Protein AF-A0AAD9NEY9-F1 (afdb_monomer)

Solvent-accessible surface area (backbone atoms only — not comparable to full-atom values): 19554 Å² total; per-residue (Å²): 135,85,82,80,81,78,75,78,76,80,52,46,28,74,84,79,91,74,49,76,50,50,45,74,59,75,88,83,86,37,38,57,72,35,73,39,40,40,30,40,52,60,95,51,32,20,38,95,88,70,40,52,62,46,76,32,38,22,35,88,84,33,40,58,75,49,77,88,83,76,58,49,43,76,58,80,81,90,78,79,91,78,92,78,93,74,91,74,89,78,78,79,91,66,41,51,24,62,79,83,78,88,58,68,57,41,43,81,67,53,66,77,48,98,56,74,35,32,50,71,22,42,38,33,38,27,34,34,93,45,27,20,34,91,87,69,44,48,65,50,76,35,38,22,35,62,86,28,41,65,50,87,78,82,67,38,41,74,22,51,25,74,83,79,86,77,52,94,48,42,46,67,79,60,91,79,45,43,41,72,43,75,38,44,44,34,33,39,92,21,28,19,31,92,86,69,40,51,59,51,78,38,37,25,58,2,85,79,20,52,76,60,84,83,79,61,46,42,71,31,57,22,76,68,66,87,77,46,67,61,53,46,65,78,58,89,69,34,45,42,70,30,74,34,45,34,26,38,72,97,48,96,60,76,45,73,31,28,20,36,56,87,30,45,54,43,60,70,78,83,74,63,87,61,98,71,74,90,65,76,87,63,84,76,73,59,94,56,53,69,54,56,50,51,52,50,52,52,53,52,50,55,51,53,50,51,51,53,53,51,52,51,52,52,51,50,51,51,52,52,54,53,55,66,72,75,111

pLDDT: mean 78.08, std 16.65, range [31.88, 97.31]

InterPro domains:
  IPR000436 Sushi/SCR/CCP domain [PF00084] (13-66)
  IPR000436 Sushi/SCR/CCP domain [PF00084] (118-153)
  IPR000436 Sushi/SCR/CCP domain [PF00084] (161-217)
  IPR000436 Sushi/SCR/CCP domain [PS50923] (11-74)
  IPR000436 Sushi/SCR/CCP domain [PS50923] (95-158)
  IPR000436 Sushi/SCR/CCP domain [PS50923] (159-219)
  IPR000436 Sushi/SCR/CCP domain [SM00032] (13-72)
  IPR000436 Sushi/SCR/CCP domain [SM00032] (97-156)
  IPR000436 Sushi/SCR/CCP domain [SM00032] (161-217)
  IPR000436 Sushi/SCR/CCP domain [SM00032] (222-272)
  IPR000436 Sushi/SCR/CCP domain [cd00033] (13-64)
  IPR000436 Sushi/SCR/CCP domain [cd00033] (97-152)
  IPR000436 Sushi/SCR/CCP domain [cd00033] (161-211)
  IPR035976 Sushi/SCR/CCP superfamily [SSF57535] (11-66)
  IPR035976 Sushi/SCR/CCP superfamily [SSF57535] (96-162)
  IPR035976 Sushi/SCR/CCP superfamily [SSF57535] (160-227)
  IPR035976 Sushi/SCR/CCP superfamily [SSF57535] (217-273)
  IPR050350 Complement & Cell Adhesion Regulators [PTHR19325] (76-273)

Structure (mmCIF, N/CA/C/O backbone):
data_AF-A0AAD9NEY9-F1
#
_entry.id   AF-A0AAD9NEY9-F1
#
loop_
_atom_site.group_PDB
_atom_site.id
_atom_site.type_symbol
_atom_site.label_atom_id
_atom_site.label_alt_id
_atom_site.label_comp_id
_atom_site.label_asym_id
_atom_site.label_entity_id
_atom_site.label_seq_id
_atom_site.pdbx_PDB_ins_code
_atom_site.Cartn_x
_atom_site.Cartn_y
_atom_site.Cartn_z
_atom_site.occupancy
_atom_site.B_iso_or_equiv
_atom_site.auth_seq_id
_atom_site.auth_comp_id
_atom_site.auth_asym_id
_atom_site.auth_atom_id
_atom_site.pdbx_PDB_model_num
ATOM 1 N N . MET A 1 1 ? -17.860 -16.185 -20.585 1.00 38.72 1 MET A N 1
ATOM 2 C CA . MET A 1 1 ? -18.164 -16.375 -19.151 1.00 38.72 1 MET A CA 1
ATOM 3 C C . MET A 1 1 ? -18.910 -15.142 -18.683 1.00 38.72 1 MET A C 1
ATOM 5 O O . MET A 1 1 ? -18.324 -14.070 -18.643 1.00 38.72 1 MET A O 1
ATOM 9 N N . ILE A 1 2 ? -20.221 -15.260 -18.484 1.00 34.78 2 ILE A N 1
ATOM 10 C CA . ILE A 1 2 ? -21.075 -14.137 -18.089 1.00 34.78 2 ILE A CA 1
ATOM 11 C C . ILE A 1 2 ? -20.932 -13.982 -16.574 1.00 34.78 2 ILE A C 1
ATOM 13 O O . ILE A 1 2 ? -21.243 -14.902 -15.822 1.00 34.78 2 ILE A O 1
ATOM 17 N N . SER A 1 3 ? -20.390 -12.841 -16.154 1.00 31.88 3 SER A N 1
ATOM 18 C CA . SER A 1 3 ? -20.280 -12.440 -14.753 1.00 31.88 3 SER A CA 1
ATOM 19 C C . SER A 1 3 ? -21.684 -12.242 -14.182 1.00 31.88 3 SER A C 1
ATOM 21 O O . SER A 1 3 ? -22.400 -11.321 -14.582 1.00 31.88 3 SER A O 1
ATOM 23 N N . HIS A 1 4 ? -22.103 -13.120 -13.269 1.00 38.66 4 HIS A N 1
ATOM 24 C CA . HIS A 1 4 ? -23.265 -12.857 -12.432 1.00 38.66 4 HIS A CA 1
ATOM 25 C C . HIS A 1 4 ? -22.879 -11.786 -11.415 1.00 38.66 4 HIS A C 1
ATOM 27 O O . HIS A 1 4 ? -22.190 -12.047 -10.433 1.00 38.66 4 HIS A O 1
ATOM 33 N N . ASN A 1 5 ? -23.338 -10.567 -11.678 1.00 37.78 5 ASN A N 1
ATOM 34 C CA . ASN A 1 5 ? -23.319 -9.468 -10.731 1.00 37.78 5 ASN A CA 1
ATOM 35 C C . ASN A 1 5 ? -24.304 -9.813 -9.600 1.00 37.78 5 ASN A C 1
ATOM 37 O O . ASN A 1 5 ? -25.512 -9.600 -9.725 1.00 37.78 5 ASN A O 1
ATOM 41 N N . ILE A 1 6 ? -23.811 -10.449 -8.535 1.00 44.69 6 ILE A N 1
ATOM 42 C CA . ILE A 1 6 ? -24.603 -10.731 -7.336 1.00 44.69 6 ILE A CA 1
ATOM 43 C C . ILE A 1 6 ? -24.769 -9.400 -6.602 1.00 44.69 6 ILE A C 1
ATOM 45 O O . ILE A 1 6 ? -23.939 -9.012 -5.782 1.00 44.69 6 ILE A O 1
ATOM 49 N N . ASN A 1 7 ? -25.850 -8.687 -6.913 1.00 39.41 7 ASN A N 1
ATOM 50 C CA . ASN A 1 7 ? -26.344 -7.613 -6.062 1.00 39.41 7 ASN A CA 1
ATOM 51 C C . ASN A 1 7 ? -26.722 -8.228 -4.708 1.00 39.41 7 ASN A C 1
ATOM 53 O O . ASN A 1 7 ? -27.793 -8.816 -4.562 1.00 39.41 7 ASN A O 1
ATOM 57 N N . PHE A 1 8 ? -25.839 -8.098 -3.717 1.00 44.03 8 PHE A N 1
ATOM 58 C CA . PHE A 1 8 ? -26.181 -8.313 -2.316 1.00 44.03 8 PHE A CA 1
ATOM 59 C C . PHE A 1 8 ? -27.189 -7.235 -1.909 1.00 44.03 8 PHE A C 1
ATOM 61 O O . PHE A 1 8 ? -26.821 -6.142 -1.482 1.00 44.03 8 PHE A O 1
ATOM 68 N N . VAL A 1 9 ? -28.479 -7.524 -2.073 1.00 53.84 9 VAL A N 1
ATOM 69 C CA . VAL A 1 9 ? -29.533 -6.729 -1.445 1.00 53.84 9 VAL A CA 1
ATOM 70 C C . VAL A 1 9 ? -29.391 -6.954 0.056 1.00 53.84 9 VAL A C 1
ATOM 72 O O . VAL A 1 9 ? -29.660 -8.045 0.559 1.00 53.84 9 VAL A O 1
ATOM 75 N N . SER A 1 10 ? -28.895 -5.948 0.771 1.00 62.34 10 SER A N 1
ATOM 76 C CA . SER A 1 10 ? -28.802 -5.993 2.224 1.00 62.34 10 SER A CA 1
ATOM 77 C C . SER A 1 10 ? -30.214 -6.033 2.806 1.00 62.34 10 SER A C 1
ATOM 79 O O . SER A 1 10 ? -30.972 -5.068 2.721 1.00 62.34 10 SER A O 1
ATOM 81 N N . VAL A 1 11 ? -30.591 -7.182 3.369 1.00 71.94 11 VAL A N 1
ATOM 82 C CA . VAL A 1 11 ? -31.880 -7.336 4.045 1.00 71.94 11 VAL A CA 1
ATOM 83 C C . VAL A 1 11 ? -31.850 -6.519 5.335 1.00 71.94 11 VAL A C 1
ATOM 85 O O . VAL A 1 11 ? -30.962 -6.692 6.175 1.00 71.94 11 VAL A O 1
ATOM 88 N N . MET A 1 12 ? -32.820 -5.619 5.472 1.00 79.62 12 MET A N 1
ATOM 89 C CA . MET A 1 12 ? -32.966 -4.713 6.608 1.00 79.62 12 MET A CA 1
ATOM 90 C C . MET A 1 12 ? -34.355 -4.845 7.230 1.00 79.62 12 MET A C 1
ATOM 92 O O . MET A 1 12 ? -35.328 -5.103 6.525 1.00 79.62 12 MET A O 1
ATOM 96 N N . CYS A 1 13 ? -34.434 -4.667 8.547 1.00 76.56 13 CYS A N 1
ATOM 97 C CA . CYS A 1 13 ? -35.689 -4.531 9.272 1.00 76.56 13 CYS A CA 1
ATOM 98 C C . CYS A 1 13 ? -36.082 -3.056 9.366 1.00 76.56 13 CYS A C 1
ATOM 100 O O . CYS A 1 13 ? -35.248 -2.192 9.647 1.00 76.56 13 CYS A O 1
ATOM 102 N N . GLU A 1 14 ? -37.366 -2.780 9.151 1.00 78.88 14 GLU A N 1
ATOM 103 C CA . GLU A 1 14 ? -37.936 -1.448 9.346 1.00 78.88 14 GLU A CA 1
ATOM 104 C C . GLU A 1 14 ? -37.932 -1.052 10.827 1.00 78.88 14 GLU A C 1
ATOM 106 O O . GLU A 1 14 ? -37.873 -1.900 11.724 1.00 78.88 14 GLU A O 1
ATOM 111 N N . ILE A 1 15 ? -37.983 0.257 11.080 1.00 77.44 15 ILE A N 1
ATOM 112 C CA . ILE A 1 15 ? -38.009 0.806 12.437 1.00 77.44 15 ILE A CA 1
ATOM 113 C C . ILE A 1 15 ? -39.255 0.264 13.162 1.00 77.44 15 ILE A C 1
ATOM 115 O O . ILE A 1 15 ? -40.353 0.404 12.625 1.00 77.44 15 ILE A O 1
ATOM 119 N N . PRO A 1 16 ? -39.116 -0.355 14.352 1.00 71.44 16 PRO A N 1
ATOM 120 C CA . PRO A 1 16 ? -40.261 -0.871 15.095 1.00 71.44 16 PRO A CA 1
ATOM 121 C C . PRO A 1 16 ? -41.266 0.239 15.410 1.00 71.44 16 PRO A C 1
ATOM 123 O O . PRO A 1 16 ? -40.889 1.284 15.941 1.00 71.44 16 PRO A O 1
ATOM 126 N N . GLU A 1 17 ? -42.548 0.001 15.141 1.00 68.69 17 GLU A N 1
ATOM 127 C CA . GLU A 1 17 ? -43.609 0.897 15.600 1.00 68.69 17 GLU A CA 1
ATOM 128 C C . GLU A 1 17 ? -43.683 0.871 17.134 1.00 68.69 17 GLU A C 1
ATOM 130 O O . GLU A 1 17 ? -43.731 -0.196 17.754 1.00 68.69 17 GLU A O 1
ATOM 135 N N . VAL A 1 18 ? -43.684 2.053 17.753 1.00 75.31 18 VAL A N 1
ATOM 136 C CA . VAL A 1 18 ? -43.778 2.222 19.208 1.00 75.31 18 VAL A CA 1
ATOM 137 C C . VAL A 1 18 ? -45.012 3.019 19.602 1.00 75.31 18 VAL A C 1
ATOM 139 O O . VAL A 1 18 ? -45.441 3.932 18.900 1.00 75.31 18 VAL A O 1
ATOM 142 N N . TYR A 1 19 ? -45.576 2.664 20.754 1.00 71.44 19 TYR A N 1
ATOM 143 C CA . TYR A 1 19 ? -46.742 3.320 21.340 1.00 71.44 19 TYR A CA 1
ATOM 144 C C . TYR A 1 19 ? -46.325 4.494 22.249 1.00 71.44 19 TYR A C 1
ATOM 146 O O . TYR A 1 19 ? -45.155 4.595 22.626 1.00 71.44 19 TYR A O 1
ATOM 154 N N . PRO A 1 20 ? -47.256 5.383 22.646 1.00 64.25 20 PRO A N 1
ATOM 155 C CA . PRO A 1 20 ? -46.976 6.421 23.636 1.00 64.25 20 PRO A CA 1
ATOM 156 C C . PRO A 1 20 ? -46.357 5.840 24.914 1.00 64.25 20 PRO A C 1
ATOM 158 O O . PRO A 1 20 ? -46.719 4.745 25.346 1.00 64.25 20 PRO A O 1
ATOM 161 N N . ASN A 1 21 ? -45.437 6.589 25.525 1.00 68.06 21 ASN A N 1
ATOM 162 C CA . ASN A 1 21 ? -44.640 6.163 26.679 1.00 68.06 21 ASN A CA 1
ATOM 163 C C . ASN A 1 21 ? -43.692 4.983 26.401 1.00 68.06 21 ASN A C 1
ATOM 165 O O . ASN A 1 21 ? -43.387 4.213 27.310 1.00 68.06 21 ASN A O 1
ATOM 169 N N . MET A 1 22 ? -43.216 4.839 25.163 1.00 73.75 22 MET A N 1
ATOM 170 C CA . MET A 1 22 ? -42.130 3.930 24.797 1.00 73.75 22 MET A CA 1
ATOM 171 C C . MET A 1 22 ? -40.997 4.685 24.112 1.00 73.75 22 MET A C 1
ATOM 173 O O . MET A 1 22 ? -41.234 5.603 23.329 1.00 73.75 22 MET A O 1
ATOM 177 N N . VAL A 1 23 ? -39.764 4.250 24.356 1.00 78.50 23 VAL A N 1
ATOM 178 C CA . VAL A 1 23 ? -38.576 4.731 23.645 1.00 78.50 23 VAL A CA 1
ATOM 179 C C . VAL A 1 23 ? -37.782 3.551 23.111 1.00 78.50 23 VAL A C 1
ATOM 181 O O . VAL A 1 23 ? -37.569 2.554 23.805 1.00 78.50 23 VAL A O 1
ATOM 184 N N . ILE A 1 24 ? -37.340 3.689 21.862 1.00 76.50 24 ILE A N 1
ATOM 185 C CA . ILE A 1 24 ? -36.425 2.762 21.205 1.00 76.50 24 ILE A CA 1
ATOM 186 C C . ILE A 1 24 ? -34.997 3.193 21.522 1.00 76.50 24 ILE A C 1
ATOM 188 O O . ILE A 1 24 ? -34.593 4.318 21.231 1.00 76.50 24 ILE A O 1
ATOM 192 N N . TYR A 1 25 ? -34.217 2.279 22.077 1.00 67.38 25 TYR A N 1
ATOM 193 C CA . TYR A 1 25 ? -32.786 2.444 22.263 1.00 67.38 25 TYR A CA 1
ATOM 194 C C . TYR A 1 25 ? -32.070 1.813 21.068 1.00 67.38 25 TYR A C 1
ATOM 196 O O . TYR A 1 25 ? -31.865 0.601 21.013 1.00 67.38 25 TYR A O 1
ATOM 204 N N . GLY A 1 26 ? -31.730 2.655 20.091 1.00 56.44 26 GLY A 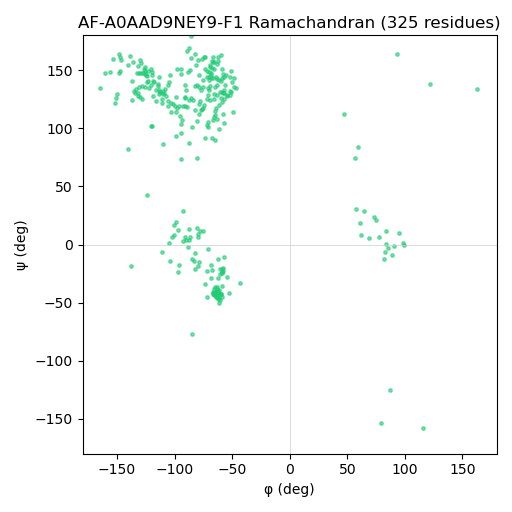N 1
ATOM 205 C CA . GLY A 1 26 ? -30.946 2.286 18.913 1.00 56.44 26 GLY A CA 1
ATOM 206 C C . GLY A 1 26 ? -31.077 3.323 17.799 1.00 56.44 26 GLY A C 1
ATOM 207 O O . GLY A 1 26 ? -32.185 3.730 17.474 1.00 56.44 26 GLY A O 1
ATOM 208 N N . ASN A 1 27 ? -29.960 3.726 17.189 1.00 52.03 27 ASN A N 1
ATOM 209 C CA . ASN A 1 27 ? -29.945 4.628 16.035 1.00 52.03 27 ASN A CA 1
ATOM 210 C C . ASN A 1 27 ? -29.564 3.863 14.762 1.00 52.03 27 ASN A C 1
ATOM 212 O O . ASN A 1 27 ? -28.563 3.149 14.751 1.00 52.03 27 ASN A O 1
ATOM 216 N N . GLY A 1 28 ? -30.302 4.086 13.671 1.00 60.94 28 GLY A N 1
ATOM 217 C CA . GLY A 1 28 ? -29.836 3.773 12.317 1.00 60.94 28 GLY A CA 1
ATOM 218 C C . GLY A 1 28 ? -30.614 2.691 11.567 1.00 60.94 28 GLY A C 1
ATOM 219 O O . GLY A 1 28 ? -31.790 2.448 11.814 1.00 60.94 28 GLY A O 1
ATOM 220 N N . ARG A 1 29 ? -29.940 2.097 10.572 1.00 69.88 29 ARG A N 1
ATOM 221 C CA . ARG A 1 29 ? -30.465 1.027 9.709 1.00 69.88 29 ARG A CA 1
ATOM 222 C C . ARG A 1 29 ? -30.241 -0.325 10.389 1.00 69.88 29 ARG A C 1
ATOM 224 O O . ARG A 1 29 ? -29.103 -0.642 10.728 1.00 69.88 29 ARG A O 1
ATOM 231 N N . TYR A 1 30 ? -31.297 -1.118 10.559 1.00 79.88 30 TYR A N 1
ATOM 232 C CA . TYR A 1 30 ? -31.227 -2.405 11.255 1.00 79.88 30 TYR A CA 1
ATOM 233 C C . TYR A 1 30 ? -31.008 -3.549 10.262 1.00 79.88 30 TYR A C 1
ATOM 235 O O . TYR A 1 30 ? -31.914 -3.912 9.518 1.00 79.88 30 TYR A O 1
ATOM 243 N N . TYR A 1 31 ? -29.808 -4.124 10.239 1.00 81.75 31 TYR A N 1
ATOM 244 C CA . TYR A 1 31 ? -29.479 -5.291 9.410 1.00 81.75 31 TYR A CA 1
ATOM 245 C C . TYR A 1 31 ? -29.798 -6.604 10.133 1.00 81.75 31 TYR A C 1
ATOM 247 O O . TYR A 1 31 ? -30.048 -6.611 11.339 1.00 81.75 31 TYR A O 1
ATOM 255 N N . VAL A 1 32 ? -29.750 -7.728 9.421 1.00 77.19 32 VAL A N 1
ATOM 256 C CA . VAL A 1 32 ? -29.916 -9.072 10.004 1.00 77.19 32 VAL A CA 1
ATOM 257 C C . VAL A 1 32 ? -29.037 -9.252 11.254 1.00 77.19 32 VAL A C 1
ATOM 259 O O . VAL A 1 32 ? -27.871 -8.868 11.257 1.00 77.19 32 VAL A O 1
ATOM 262 N N . ASN A 1 33 ? -29.613 -9.826 12.313 1.00 72.00 33 ASN A N 1
ATOM 263 C CA . ASN A 1 33 ? -29.062 -9.979 13.668 1.00 72.00 33 ASN A CA 1
ATOM 264 C C . ASN A 1 33 ? -28.899 -8.684 14.481 1.00 72.00 33 ASN A C 1
ATOM 266 O O . ASN A 1 33 ? -28.403 -8.739 15.606 1.00 72.00 33 ASN A O 1
ATOM 270 N N . SER A 1 34 ? -29.353 -7.533 13.976 1.00 73.44 34 SER A N 1
ATOM 271 C CA . SER A 1 34 ? -29.439 -6.318 14.795 1.00 73.44 34 SER A CA 1
ATOM 272 C C . SER A 1 34 ? -30.417 -6.526 15.943 1.00 73.44 34 SER A C 1
ATOM 274 O O . SER A 1 34 ? -31.507 -7.069 15.748 1.00 73.44 34 SER A O 1
ATOM 276 N N . VAL A 1 35 ? -30.031 -6.057 17.125 1.00 77.38 35 VAL A N 1
ATOM 277 C CA . VAL A 1 35 ? -30.826 -6.157 18.344 1.00 77.38 35 VAL A CA 1
ATOM 278 C C . VAL A 1 35 ? -31.250 -4.759 18.772 1.00 77.38 35 VAL A C 1
ATOM 280 O O . VAL A 1 35 ? -30.421 -3.857 18.852 1.00 77.38 35 VAL A O 1
ATOM 283 N N . VAL A 1 36 ? -32.541 -4.578 19.032 1.00 77.88 36 VAL A N 1
ATOM 284 C CA . VAL A 1 36 ? -33.128 -3.295 19.428 1.00 77.88 36 VAL A CA 1
ATOM 285 C C . VAL A 1 36 ? -33.890 -3.465 20.729 1.00 77.88 36 VAL A C 1
ATOM 287 O O . VAL A 1 36 ? -34.659 -4.415 20.872 1.00 77.88 36 VAL A O 1
ATOM 290 N N . THR A 1 37 ? -33.711 -2.528 21.658 1.00 78.94 37 THR A N 1
ATOM 291 C CA . THR A 1 37 ? -34.426 -2.537 22.937 1.00 78.94 37 THR A CA 1
ATOM 292 C C . THR A 1 37 ? -35.474 -1.435 22.965 1.00 78.94 37 THR A C 1
ATOM 294 O O . THR A 1 37 ? -35.161 -0.273 22.725 1.00 78.94 37 THR A O 1
ATOM 297 N N . VAL A 1 38 ? -36.715 -1.781 23.292 1.00 81.00 38 VAL A N 1
ATOM 298 C CA . VAL A 1 38 ? -37.816 -0.837 23.501 1.00 81.00 38 VAL A CA 1
ATOM 299 C C . VAL A 1 38 ? -38.175 -0.825 24.979 1.00 81.00 38 VAL A C 1
ATOM 301 O O . VAL A 1 38 ? -38.472 -1.881 25.533 1.00 81.00 38 VAL A O 1
ATOM 304 N N . SER A 1 39 ? -38.174 0.344 25.617 1.00 79.25 39 SER A N 1
ATOM 305 C CA . SER A 1 39 ? -38.491 0.467 27.049 1.00 79.25 39 SER A CA 1
ATOM 306 C C . SER A 1 39 ? -39.642 1.425 27.303 1.00 79.25 39 SER A C 1
ATOM 308 O O . SER A 1 39 ? -39.810 2.404 26.577 1.00 79.25 39 SER A O 1
ATOM 310 N N . CYS A 1 40 ? -40.402 1.161 28.366 1.00 78.62 40 CYS A N 1
ATOM 311 C CA . CYS A 1 40 ? -41.435 2.069 28.844 1.00 78.62 40 CYS A CA 1
ATOM 312 C C . CYS A 1 40 ? -40.807 3.316 29.483 1.00 78.62 40 CYS A C 1
ATOM 314 O O . CYS A 1 40 ? -39.884 3.210 30.292 1.00 78.62 40 CYS A O 1
ATOM 316 N N . THR A 1 41 ? -41.322 4.496 29.153 1.00 72.38 41 THR A N 1
ATOM 317 C CA . THR A 1 41 ? -40.885 5.776 29.714 1.00 72.38 41 THR A CA 1
ATOM 318 C C . THR A 1 41 ? -41.910 6.312 30.700 1.00 72.38 41 THR A C 1
ATOM 320 O O . THR A 1 41 ? -43.064 6.524 30.338 1.00 72.38 41 THR A O 1
ATOM 323 N N . GLY A 1 42 ? -41.477 6.575 31.932 1.00 66.31 42 GLY A N 1
ATOM 324 C CA . GLY A 1 42 ? -42.324 7.082 33.013 1.00 66.31 42 GLY A CA 1
ATOM 325 C C . GLY A 1 42 ? -42.324 6.150 34.225 1.00 66.31 42 GLY A C 1
ATOM 326 O O . GLY A 1 42 ? -42.365 4.926 34.091 1.00 66.31 42 GLY A O 1
ATOM 327 N N . HIS A 1 43 ? -42.262 6.725 35.427 1.00 63.06 43 HIS A N 1
ATOM 328 C CA . HIS A 1 43 ? -42.319 5.959 36.672 1.00 63.06 43 HIS A CA 1
ATOM 329 C C . HIS A 1 43 ? -43.686 5.268 36.787 1.00 63.06 43 HIS A C 1
ATOM 331 O O . HIS A 1 43 ? -44.711 5.936 36.834 1.00 63.06 43 HIS A O 1
ATOM 337 N N . GLY A 1 44 ? -43.695 3.931 36.808 1.00 68.44 44 GLY A N 1
ATOM 338 C CA . GLY A 1 44 ? -44.920 3.128 36.925 1.00 68.44 44 GLY A CA 1
ATOM 339 C C . GLY A 1 44 ? -45.484 2.583 35.608 1.00 68.44 44 GLY A C 1
ATOM 340 O O . GLY A 1 44 ? -46.491 1.889 35.645 1.00 68.44 44 GLY A O 1
ATOM 341 N N . TYR A 1 45 ? -44.852 2.827 34.456 1.00 69.75 45 TYR A N 1
ATOM 342 C CA . TYR A 1 45 ? -45.288 2.244 33.181 1.00 69.75 45 TYR A CA 1
ATOM 343 C C . TYR A 1 45 ? -44.590 0.908 32.908 1.00 69.75 45 TYR A C 1
ATOM 345 O O . TYR A 1 45 ? -43.361 0.821 32.942 1.00 69.75 45 TYR A O 1
ATOM 353 N N . ARG A 1 46 ? -45.370 -0.144 32.635 1.00 78.62 46 ARG A N 1
ATOM 354 C CA . ARG A 1 46 ? -44.869 -1.501 32.353 1.00 78.62 46 ARG A CA 1
ATOM 355 C C . ARG A 1 46 ? -45.593 -2.135 31.168 1.00 78.62 46 ARG A C 1
ATOM 357 O O . ARG A 1 46 ? -46.725 -1.771 30.850 1.00 78.62 46 ARG A O 1
ATOM 364 N N . PHE A 1 47 ? -44.941 -3.105 30.532 1.00 75.31 47 PHE A N 1
ATOM 365 C CA . PHE A 1 47 ? -45.587 -4.035 29.609 1.00 75.31 47 PHE A CA 1
ATOM 366 C C . PHE A 1 47 ? -46.575 -4.932 30.373 1.00 75.31 47 PHE A C 1
ATOM 368 O O . PHE A 1 47 ? -46.489 -5.070 31.593 1.00 75.31 47 PHE A O 1
ATOM 375 N N . LEU A 1 48 ? -47.511 -5.560 29.658 1.00 73.44 48 LEU A N 1
ATOM 376 C CA . LEU A 1 48 ? -48.592 -6.367 30.250 1.00 73.44 48 LEU A CA 1
ATOM 377 C C . LEU A 1 48 ? -48.118 -7.535 31.136 1.00 73.44 48 LEU A C 1
ATOM 379 O O . LEU A 1 48 ? -48.861 -7.985 31.998 1.00 73.44 48 LEU A O 1
ATOM 383 N N . ASP A 1 49 ? -46.891 -8.014 30.949 1.00 70.69 49 ASP A N 1
ATOM 384 C CA . ASP A 1 49 ? -46.263 -9.060 31.768 1.00 70.69 49 ASP A CA 1
ATOM 385 C C . ASP A 1 49 ? -45.462 -8.507 32.964 1.00 70.69 49 ASP A C 1
ATOM 387 O O . ASP A 1 49 ? -44.743 -9.249 33.627 1.00 70.69 49 ASP A O 1
ATOM 391 N N . GLY A 1 50 ? -45.521 -7.196 33.213 1.00 69.19 50 GLY A N 1
ATOM 392 C CA . GLY A 1 50 ? -44.760 -6.521 34.262 1.00 69.19 50 GLY A CA 1
ATOM 393 C C . GLY A 1 50 ? -43.327 -6.135 33.875 1.00 69.19 50 GLY A C 1
ATOM 394 O O . GLY A 1 50 ? -42.624 -5.533 34.694 1.00 69.19 50 GLY A O 1
ATOM 395 N N . GLY A 1 51 ? -42.879 -6.414 32.648 1.00 71.81 51 GLY A N 1
ATOM 396 C CA . GLY A 1 51 ? -41.567 -5.997 32.150 1.00 71.81 51 GLY A CA 1
ATOM 397 C C . GLY A 1 51 ? -41.461 -4.481 31.941 1.00 71.81 51 GLY A C 1
ATOM 398 O O . GLY A 1 51 ? -42.456 -3.801 31.699 1.00 71.81 51 GLY A O 1
ATOM 399 N N . THR A 1 52 ? -40.248 -3.929 32.008 1.00 72.69 52 THR A N 1
ATOM 400 C CA . THR A 1 52 ? -39.975 -2.505 31.703 1.00 72.69 52 THR A CA 1
ATOM 401 C C . THR A 1 52 ? -39.320 -2.295 30.338 1.00 72.69 52 THR A C 1
ATOM 403 O O . THR A 1 52 ? -39.302 -1.171 29.841 1.00 72.69 52 THR A O 1
ATOM 406 N N . HIS A 1 53 ? -38.806 -3.362 29.720 1.00 79.19 53 HIS A N 1
ATOM 407 C CA . HIS A 1 53 ? -38.129 -3.335 28.425 1.00 79.19 53 HIS A CA 1
ATOM 408 C C . HIS A 1 53 ? -38.368 -4.621 27.620 1.00 79.19 53 HIS A C 1
ATOM 410 O O . HIS A 1 53 ? -38.706 -5.674 28.169 1.00 79.19 53 HIS A O 1
ATOM 416 N N . ARG A 1 54 ? -38.185 -4.521 26.302 1.00 75.44 54 ARG A N 1
ATOM 417 C CA . ARG A 1 54 ? -38.321 -5.599 25.321 1.00 75.44 54 ARG A CA 1
ATOM 418 C C . ARG A 1 54 ? -37.201 -5.573 24.311 1.00 75.44 54 ARG A C 1
ATOM 420 O O . ARG A 1 54 ? -36.852 -4.509 23.822 1.00 75.44 54 ARG A O 1
ATOM 427 N N . THR A 1 55 ? -36.726 -6.755 23.947 1.00 79.50 55 THR A N 1
ATOM 428 C CA . THR A 1 55 ? -35.650 -6.925 22.975 1.00 79.50 55 THR A CA 1
ATOM 429 C C . THR A 1 55 ? -36.200 -7.526 21.687 1.00 79.50 55 THR A C 1
ATOM 431 O O . THR A 1 55 ? -36.904 -8.537 21.711 1.00 79.50 55 THR A O 1
ATOM 434 N N . LEU A 1 56 ? -35.878 -6.900 20.560 1.00 78.44 56 LEU A N 1
ATOM 435 C CA . LEU A 1 56 ? -36.260 -7.311 19.214 1.00 78.44 56 LEU A CA 1
ATOM 436 C C . LEU A 1 56 ? -34.999 -7.701 18.444 1.00 78.44 56 LEU A C 1
ATOM 438 O O . LEU A 1 56 ? -33.991 -7.008 18.535 1.00 78.44 56 LEU A O 1
ATOM 442 N N . ILE A 1 57 ? -35.055 -8.790 17.675 1.00 79.62 57 ILE A N 1
ATOM 443 C CA . ILE A 1 57 ? -33.934 -9.267 16.850 1.00 79.62 57 ILE A CA 1
ATOM 444 C C . ILE A 1 57 ? -34.360 -9.245 15.385 1.00 79.62 57 ILE A C 1
ATOM 446 O O . ILE A 1 57 ? -35.411 -9.793 15.047 1.00 79.62 57 ILE A O 1
ATOM 450 N N . CYS A 1 58 ? -33.568 -8.616 14.522 1.00 80.06 58 CYS A N 1
ATOM 451 C CA . CYS A 1 58 ? -33.842 -8.562 13.092 1.00 80.06 58 CYS A CA 1
ATOM 452 C C . CYS A 1 58 ? -33.512 -9.905 12.429 1.00 80.06 58 CYS A C 1
ATOM 454 O O . CYS A 1 58 ? -32.362 -10.344 12.433 1.00 80.06 58 CYS A O 1
ATOM 456 N N . LEU A 1 59 ? -34.513 -10.572 11.856 1.00 78.06 59 LEU A N 1
ATOM 457 C CA . LEU A 1 59 ? -34.351 -11.872 11.208 1.00 78.06 59 LEU A CA 1
ATOM 458 C C . LEU A 1 59 ? -33.903 -11.734 9.742 1.00 78.06 59 LEU A C 1
ATOM 460 O O . LEU A 1 59 ? -34.169 -10.708 9.111 1.00 78.06 59 LEU A O 1
ATOM 464 N N . PRO A 1 60 ? -33.331 -12.798 9.139 1.00 78.00 60 PRO A N 1
ATOM 465 C CA . PRO A 1 60 ? -32.918 -12.823 7.726 1.00 78.00 60 PRO A CA 1
ATOM 466 C C . PRO A 1 60 ? -34.025 -12.527 6.703 1.00 78.00 60 PRO A C 1
ATOM 468 O O . PRO A 1 60 ? -33.745 -12.344 5.526 1.00 78.00 60 PRO A O 1
ATOM 471 N N . GLN A 1 61 ? -35.283 -12.501 7.143 1.00 80.44 61 GLN A N 1
ATOM 472 C CA . GLN A 1 61 ? -36.475 -12.224 6.339 1.00 80.44 61 GLN A CA 1
ATOM 473 C C . GLN A 1 61 ? -36.865 -10.731 6.350 1.00 80.44 61 GLN A C 1
ATOM 475 O O . GLN A 1 61 ? -37.912 -10.379 5.814 1.00 80.44 61 GLN A O 1
ATOM 480 N N . GLY A 1 62 ? -36.079 -9.863 7.005 1.00 77.06 62 GLY A N 1
ATOM 481 C CA . GLY A 1 62 ? -36.385 -8.432 7.149 1.00 77.06 62 GLY A CA 1
ATOM 482 C C . GLY A 1 62 ? -37.520 -8.145 8.137 1.00 77.06 62 GLY A C 1
ATOM 483 O O . GLY A 1 62 ? -38.193 -7.124 8.039 1.00 77.06 62 GLY A O 1
ATOM 484 N N . ARG A 1 63 ? -37.771 -9.064 9.078 1.00 80.38 63 ARG A N 1
ATOM 485 C CA . ARG A 1 63 ? -38.821 -8.957 10.103 1.00 80.38 63 ARG A CA 1
ATOM 486 C C . ARG A 1 63 ? -38.244 -9.139 11.498 1.00 80.38 63 ARG A C 1
ATOM 488 O O . ARG A 1 63 ? -37.258 -9.850 11.679 1.00 80.38 63 ARG A O 1
ATOM 495 N N . TRP A 1 64 ? -38.889 -8.541 12.492 1.00 77.81 64 TRP A N 1
ATOM 496 C CA . TRP A 1 64 ? -38.516 -8.714 13.892 1.00 77.81 64 TRP A CA 1
ATOM 497 C C . TRP A 1 64 ? -38.954 -10.085 14.418 1.00 77.81 64 TRP A C 1
ATOM 499 O O . TRP A 1 64 ? -40.079 -10.518 14.175 1.00 77.81 64 TRP A O 1
ATOM 509 N N . HIS A 1 65 ? -38.065 -10.757 15.154 1.00 72.06 65 HIS A N 1
ATOM 510 C CA . HIS A 1 65 ? -38.336 -12.049 15.795 1.00 72.06 65 HIS A CA 1
ATOM 511 C C . HIS A 1 65 ? -39.512 -11.984 16.779 1.00 72.06 65 HIS A C 1
ATOM 513 O O . HIS A 1 65 ? -40.316 -12.909 16.856 1.00 72.06 65 HIS A O 1
ATOM 519 N N . THR A 1 66 ? -39.638 -10.857 17.478 1.00 64.12 66 THR A N 1
ATOM 520 C CA . THR A 1 66 ? -40.715 -10.569 18.427 1.00 64.12 66 THR A CA 1
ATOM 521 C C . THR A 1 66 ? -41.478 -9.344 17.929 1.00 64.12 66 THR A C 1
ATOM 523 O O . THR A 1 66 ? -40.866 -8.406 17.430 1.00 64.12 66 THR A O 1
ATOM 526 N N . ILE A 1 67 ? -42.807 -9.330 18.058 1.00 62.81 67 ILE A N 1
ATOM 527 C CA . ILE A 1 67 ? -43.646 -8.162 17.740 1.00 62.81 67 ILE A CA 1
ATOM 528 C C . ILE A 1 67 ? -44.185 -7.605 19.058 1.00 62.81 67 ILE A C 1
ATOM 530 O O . ILE A 1 67 ? -44.691 -8.366 19.887 1.00 62.81 67 ILE A O 1
ATOM 534 N N . ILE A 1 68 ? -44.084 -6.291 19.263 1.00 65.81 68 ILE A N 1
ATOM 535 C CA . ILE A 1 68 ? -44.633 -5.626 20.449 1.00 65.81 68 ILE A CA 1
ATOM 536 C C . ILE A 1 68 ? -46.159 -5.627 20.327 1.00 65.81 68 ILE A C 1
ATOM 538 O O . ILE A 1 68 ? -46.729 -4.902 19.519 1.00 65.81 68 ILE A O 1
ATOM 542 N N . ARG A 1 69 ? -46.833 -6.479 21.106 1.00 62.16 69 ARG A N 1
ATOM 543 C CA . ARG A 1 69 ? -48.299 -6.506 21.179 1.00 62.16 69 ARG A CA 1
ATOM 544 C C . ARG A 1 69 ? -48.761 -5.654 22.359 1.00 62.16 69 ARG A C 1
ATOM 546 O O . ARG A 1 69 ? -48.687 -6.103 23.500 1.00 62.16 69 ARG A O 1
ATOM 553 N N . GLY A 1 70 ? -49.256 -4.454 22.065 1.00 64.31 70 GLY A N 1
ATOM 554 C CA . GLY A 1 70 ? -49.819 -3.532 23.056 1.00 64.31 70 GLY A CA 1
ATOM 555 C C . GLY A 1 70 ? -48.822 -2.517 23.628 1.00 64.31 70 GLY A C 1
ATOM 556 O O . GLY A 1 70 ? -47.609 -2.652 23.476 1.00 64.31 70 GLY A O 1
ATOM 557 N N . GLY A 1 71 ? -49.374 -1.475 24.257 1.00 68.94 71 GLY A N 1
ATOM 558 C CA . GLY A 1 71 ? -48.646 -0.340 24.829 1.00 68.94 71 GLY A CA 1
ATOM 559 C C . GLY A 1 71 ? -48.146 -0.571 26.262 1.00 68.94 71 GLY A C 1
ATOM 560 O O . GLY A 1 71 ? -48.381 -1.618 26.863 1.00 68.94 71 GLY A O 1
ATOM 561 N N . CYS A 1 72 ? -47.472 0.430 26.832 1.00 77.06 72 CYS A N 1
ATOM 562 C CA . CYS A 1 72 ? -47.146 0.442 28.254 1.00 77.06 72 CYS A CA 1
ATOM 563 C C . CYS A 1 72 ? -48.367 0.917 29.043 1.00 77.06 72 CYS A C 1
ATOM 565 O O . CYS A 1 72 ? -49.014 1.894 28.662 1.00 77.06 72 CYS A O 1
ATOM 567 N N . HIS A 1 73 ? -48.655 0.258 30.160 1.00 77.81 73 HIS A N 1
ATOM 568 C CA . HIS A 1 73 ? -49.766 0.606 31.039 1.00 77.81 73 HIS A CA 1
ATOM 569 C C . HIS A 1 73 ? -49.253 1.097 32.391 1.00 77.81 73 HIS A C 1
ATOM 571 O O . HIS A 1 73 ? -48.242 0.609 32.898 1.00 77.81 73 HIS A O 1
ATOM 577 N N . GLU A 1 74 ? -49.961 2.068 32.962 1.00 69.38 74 GLU A N 1
ATOM 578 C CA . GLU A 1 74 ? -49.670 2.617 34.282 1.00 69.38 74 GLU A CA 1
ATOM 579 C C . GLU A 1 74 ? -50.093 1.622 35.371 1.00 69.38 74 GLU A C 1
ATOM 581 O O . GLU A 1 74 ? -51.262 1.246 35.490 1.00 69.38 74 GLU A O 1
ATOM 586 N N . THR A 1 75 ? -49.141 1.185 36.188 1.00 63.94 75 THR A N 1
ATOM 587 C CA . THR A 1 75 ? -49.419 0.378 37.372 1.00 63.94 75 THR A CA 1
ATOM 588 C C . THR A 1 75 ? -49.866 1.302 38.500 1.00 63.94 75 THR A C 1
ATOM 590 O O . THR A 1 75 ? -49.041 2.017 39.071 1.00 63.94 75 THR A O 1
ATOM 593 N N . LYS A 1 76 ? -51.164 1.300 38.832 1.00 51.66 76 LYS A N 1
ATOM 594 C CA . LYS A 1 76 ? -51.694 2.034 39.993 1.00 51.66 76 LYS A CA 1
ATOM 595 C C . LYS A 1 76 ? -50.986 1.566 41.267 1.00 51.66 76 LYS A C 1
ATOM 597 O O . LYS A 1 76 ? -50.989 0.375 41.575 1.00 51.66 76 LYS A O 1
ATOM 602 N N . SER A 1 77 ? -50.404 2.505 42.009 1.00 41.16 77 SER A N 1
ATOM 603 C CA . SER A 1 77 ? -49.883 2.264 43.351 1.00 41.16 77 SER A CA 1
ATOM 604 C C . SER A 1 77 ? -51.027 1.836 44.274 1.00 41.16 77 SER A C 1
ATOM 606 O O . SER A 1 77 ? -51.997 2.566 44.476 1.00 41.16 77 SER A O 1
ATOM 608 N N . VAL A 1 78 ? -50.936 0.642 44.856 1.00 39.47 78 VAL A N 1
ATOM 609 C CA . VAL A 1 78 ? -51.778 0.277 45.999 1.00 39.47 78 VAL A CA 1
ATOM 610 C C . VAL A 1 78 ? -51.054 0.750 47.251 1.00 39.47 78 VAL A C 1
ATOM 612 O O . VAL A 1 78 ? -50.317 -0.016 47.851 1.00 39.47 78 VAL A O 1
ATOM 615 N N . ASN A 1 79 ? -51.274 2.005 47.648 1.00 41.81 79 ASN A N 1
ATOM 616 C CA . ASN A 1 79 ? -50.986 2.458 49.008 1.00 41.81 79 ASN A CA 1
ATOM 617 C C . ASN A 1 79 ? -52.291 2.945 49.654 1.00 41.81 79 ASN A C 1
ATOM 619 O O . ASN A 1 79 ? -52.764 4.048 49.385 1.00 41.81 79 ASN A O 1
ATOM 623 N N . LYS A 1 80 ? -52.869 2.103 50.519 1.00 34.47 80 LYS A N 1
ATOM 624 C CA . LYS A 1 80 ? -53.808 2.497 51.577 1.00 34.47 80 LYS A CA 1
ATOM 625 C C . LYS A 1 80 ? -52.960 2.631 52.847 1.00 34.47 80 LYS A C 1
ATOM 627 O O . LYS A 1 80 ? -52.310 1.665 53.233 1.00 34.47 80 LYS A O 1
ATOM 632 N N . CYS A 1 81 ? -52.913 3.813 53.456 1.00 38.88 81 CYS A N 1
ATOM 633 C CA . CYS A 1 81 ? -52.213 4.016 54.726 1.00 38.88 81 CYS A CA 1
ATOM 634 C C . CYS A 1 81 ? -52.971 3.326 55.866 1.00 38.88 81 CYS A C 1
ATOM 636 O O . CYS A 1 81 ? -54.145 3.631 56.064 1.00 38.88 81 CYS A O 1
ATOM 638 N N . THR A 1 82 ? -52.288 2.504 56.664 1.00 32.56 82 THR A N 1
ATOM 639 C CA . THR A 1 82 ? -52.650 2.232 58.064 1.00 32.56 82 THR A CA 1
ATOM 640 C C . THR A 1 82 ? -51.392 1.922 58.868 1.00 32.56 82 THR A C 1
ATOM 642 O O . THR A 1 82 ? -50.562 1.115 58.468 1.00 32.56 82 THR A O 1
ATOM 645 N N . THR A 1 83 ? -51.282 2.620 59.991 1.00 40.84 83 THR A N 1
ATOM 646 C CA . THR A 1 83 ? -50.306 2.499 61.076 1.00 40.84 83 THR A CA 1
ATOM 647 C C . THR A 1 83 ? -50.270 1.097 61.686 1.00 40.84 83 THR A C 1
ATOM 649 O O . THR A 1 83 ? -51.344 0.583 61.976 1.00 40.84 83 THR A O 1
ATOM 652 N N . ILE A 1 84 ? -49.077 0.558 61.957 1.00 39.66 84 ILE A N 1
ATOM 653 C CA . ILE A 1 84 ? -48.591 -0.007 63.237 1.00 39.66 84 ILE A CA 1
ATOM 654 C C . ILE A 1 84 ? -47.060 -0.114 63.092 1.00 39.66 84 ILE A C 1
ATOM 656 O O . ILE A 1 84 ? -46.558 -0.482 62.033 1.00 39.66 84 ILE A O 1
ATOM 660 N N . ALA A 1 85 ? -46.337 0.306 64.128 1.00 41.88 85 ALA A N 1
ATOM 661 C CA . ALA A 1 85 ? -44.890 0.206 64.222 1.00 41.88 85 ALA A CA 1
ATOM 662 C C . ALA A 1 85 ? -44.476 -1.251 64.444 1.00 41.88 85 ALA A C 1
ATOM 664 O O . ALA A 1 85 ? -44.921 -1.846 65.416 1.00 41.88 85 ALA A O 1
ATOM 665 N N . GLU A 1 86 ? -43.599 -1.767 63.589 1.00 34.50 86 GLU A N 1
ATOM 666 C CA . GLU A 1 86 ? -42.659 -2.842 63.904 1.00 34.50 86 GLU A CA 1
ATOM 667 C C . GLU A 1 86 ? -41.436 -2.644 62.999 1.00 34.50 86 GLU A C 1
ATOM 669 O O . GLU A 1 86 ? -41.544 -2.501 61.780 1.00 34.50 86 GLU A O 1
ATOM 674 N N . GLU A 1 87 ? -40.282 -2.487 63.639 1.00 42.28 87 GLU A N 1
ATOM 675 C CA . GLU A 1 87 ? -38.983 -2.348 63.002 1.00 42.28 87 GLU A CA 1
ATOM 676 C C . GLU A 1 87 ? -38.623 -3.639 62.259 1.00 42.28 87 GLU A C 1
ATOM 678 O O . GLU A 1 87 ? -38.322 -4.649 62.884 1.00 42.28 87 GLU A O 1
ATOM 683 N N . GLU A 1 88 ? -38.529 -3.566 60.934 1.00 35.22 88 GLU A N 1
ATOM 684 C CA . GLU A 1 88 ? -37.457 -4.247 60.212 1.00 35.22 88 GLU A CA 1
ATOM 685 C C . GLU A 1 88 ? -36.670 -3.187 59.445 1.00 35.22 88 GLU A C 1
ATOM 687 O O . GLU A 1 88 ? -37.083 -2.645 58.419 1.00 35.22 88 GLU A O 1
ATOM 692 N N . GLN A 1 89 ? -35.513 -2.847 60.008 1.00 39.97 89 GLN A N 1
ATOM 693 C CA . GLN A 1 89 ? -34.418 -2.296 59.234 1.00 39.97 89 GLN A CA 1
ATOM 694 C C . GLN A 1 89 ? -34.058 -3.309 58.139 1.00 39.97 89 GLN A C 1
ATOM 696 O O . GLN A 1 89 ? -33.498 -4.351 58.458 1.00 39.97 89 GLN A O 1
ATOM 701 N N . ASP A 1 90 ? -34.291 -2.985 56.865 1.00 35.66 90 ASP A N 1
ATOM 702 C CA . ASP A 1 90 ? -33.517 -3.593 55.777 1.00 35.66 90 ASP A CA 1
ATOM 703 C C . ASP A 1 90 ? -33.177 -2.577 54.670 1.00 35.66 90 ASP A C 1
ATOM 705 O O . ASP A 1 90 ? -33.877 -2.359 53.685 1.00 35.66 90 ASP A O 1
ATOM 709 N N . GLN A 1 91 ? -32.112 -1.834 54.970 1.00 34.19 91 GLN A N 1
ATOM 710 C CA . GLN A 1 91 ? -30.963 -1.546 54.109 1.00 34.19 91 GLN A CA 1
ATOM 711 C C . GLN A 1 91 ? -31.178 -1.095 52.643 1.00 34.19 91 GLN A C 1
ATOM 713 O O . GLN A 1 91 ? -31.430 -1.859 51.720 1.00 34.19 91 GLN A O 1
ATOM 718 N N . GLN A 1 92 ? -30.803 0.168 52.410 1.00 38.19 92 GLN A N 1
ATOM 719 C CA . GLN A 1 92 ? -29.756 0.523 51.439 1.00 38.19 92 GLN A CA 1
ATOM 720 C C . GLN A 1 92 ? -29.941 0.058 49.970 1.00 38.19 92 GLN A C 1
ATOM 722 O O . GLN A 1 92 ? -29.185 -0.756 49.450 1.00 38.19 92 GLN A O 1
ATOM 727 N N . GLY A 1 93 ? -30.838 0.695 49.213 1.00 44.09 93 GLY A N 1
ATOM 728 C CA . GLY A 1 93 ? -30.956 0.494 47.755 1.00 44.09 93 GLY A CA 1
ATOM 729 C C . GLY A 1 93 ? -29.875 1.161 46.878 1.00 44.09 93 GLY A C 1
ATOM 730 O O . GLY A 1 93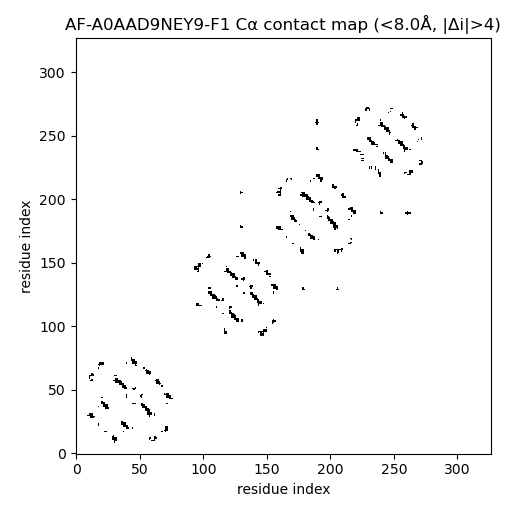 ? -30.040 1.228 45.662 1.00 44.09 93 GLY A O 1
ATOM 731 N N . TYR A 1 94 ? -28.779 1.671 47.453 1.00 55.44 94 TYR A N 1
ATOM 732 C CA . TYR A 1 94 ? -27.622 2.216 46.722 1.00 55.44 94 TYR A CA 1
ATOM 733 C C . TYR A 1 94 ? -26.558 1.128 46.554 1.00 55.44 94 TYR A C 1
ATOM 735 O O . TYR A 1 94 ? -25.552 1.119 47.258 1.00 55.44 94 TYR A O 1
ATOM 743 N N . GLY A 1 95 ? -26.802 0.159 45.673 1.00 56.94 95 GLY A N 1
ATOM 744 C CA . GLY A 1 95 ? -25.903 -0.995 45.557 1.00 56.94 95 GLY A CA 1
ATOM 745 C C . GLY A 1 95 ? -25.589 -1.454 44.146 1.00 56.94 95 GLY A C 1
ATOM 746 O O . GLY A 1 95 ? -24.608 -2.171 43.977 1.00 56.94 95 GLY A O 1
ATOM 747 N N . LYS A 1 96 ? -26.387 -1.070 43.140 1.00 68.19 96 LYS A N 1
ATOM 748 C CA . LYS A 1 96 ? -26.285 -1.646 41.796 1.00 68.19 96 LYS A CA 1
ATOM 749 C C . LYS A 1 96 ? -26.205 -0.587 40.700 1.00 68.19 96 LYS A C 1
ATOM 751 O O . LYS A 1 96 ? -27.042 0.307 40.627 1.00 68.19 96 LYS A O 1
ATOM 756 N N . CYS A 1 97 ? -25.191 -0.690 39.850 1.00 71.50 97 CYS A N 1
ATOM 757 C CA . CYS A 1 97 ? -25.056 0.098 38.643 1.00 71.50 97 CYS A CA 1
ATOM 758 C C . CYS A 1 97 ? -26.111 -0.257 37.612 1.00 71.50 97 CYS A C 1
ATOM 760 O O . CYS A 1 97 ? -26.566 -1.400 37.519 1.00 71.50 97 CYS A O 1
ATOM 762 N N . VAL A 1 98 ? -26.436 0.738 36.788 1.00 72.44 98 VAL A N 1
ATOM 763 C CA . VAL A 1 98 ? -27.164 0.514 35.540 1.00 72.44 98 VAL A CA 1
ATOM 764 C C . VAL A 1 98 ? -26.491 -0.597 34.716 1.00 72.44 98 VAL A C 1
ATOM 766 O O . VAL A 1 98 ? -25.262 -0.750 34.791 1.00 72.44 98 VAL A O 1
ATOM 769 N N . PRO A 1 99 ? -27.262 -1.370 33.927 1.00 72.31 99 PRO A N 1
ATOM 770 C CA . PRO A 1 99 ? -26.694 -2.338 32.994 1.00 72.31 99 PRO A CA 1
ATOM 771 C C . PRO A 1 99 ? -25.585 -1.703 32.149 1.00 72.31 99 PRO A C 1
ATOM 773 O O . PRO A 1 99 ? -25.670 -0.521 31.804 1.00 72.31 99 PRO A O 1
ATOM 776 N N . LEU A 1 100 ? -24.534 -2.474 31.852 1.00 68.38 100 LEU A N 1
ATOM 777 C CA . LEU A 1 100 ? -23.384 -1.973 31.101 1.00 68.38 100 LEU A CA 1
ATOM 778 C C . LEU A 1 100 ? -23.838 -1.352 29.770 1.00 68.38 100 LEU A C 1
ATOM 780 O O . LEU A 1 100 ? -24.585 -1.999 29.029 1.00 68.38 100 LEU A O 1
ATOM 784 N N . PRO A 1 101 ? -23.410 -0.114 29.458 1.00 65.31 101 PRO A N 1
ATOM 785 C CA . PRO A 1 101 ? -23.675 0.472 28.157 1.00 65.31 101 PRO A CA 1
ATOM 786 C C . PRO A 1 101 ? -22.921 -0.303 27.072 1.00 65.31 101 PRO A C 1
ATOM 788 O O . PRO A 1 101 ? -21.924 -0.975 27.334 1.00 65.31 101 PRO A O 1
ATOM 791 N N . TRP A 1 102 ? -23.407 -0.211 25.839 1.00 63.31 102 TRP A N 1
ATOM 792 C CA . TRP A 1 102 ? -22.690 -0.736 24.685 1.00 63.31 102 TRP A CA 1
ATOM 793 C C . TRP A 1 102 ? -21.451 0.132 24.407 1.00 63.31 102 TRP A C 1
ATOM 795 O O . TRP A 1 102 ? -21.494 1.351 24.579 1.00 63.31 102 TRP A O 1
ATOM 805 N N . PHE A 1 103 ? -20.357 -0.491 23.969 1.00 71.38 103 PHE A N 1
ATOM 806 C CA . PHE A 1 103 ? -19.097 0.193 23.677 1.00 71.38 103 PHE A CA 1
ATOM 807 C C . PHE A 1 103 ? -18.775 0.067 22.187 1.00 71.38 103 PHE A C 1
ATOM 809 O O . PHE A 1 103 ? -18.713 -1.038 21.644 1.00 71.38 103 PHE A O 1
ATOM 816 N N . GLN A 1 104 ? -18.591 1.197 21.505 1.00 73.69 104 GLN A N 1
ATOM 817 C CA . GLN A 1 104 ? -18.246 1.211 20.086 1.00 73.69 104 GLN A CA 1
ATOM 818 C C . GLN A 1 104 ? -16.845 0.603 19.892 1.00 73.69 104 GLN A C 1
ATOM 820 O O . GLN A 1 104 ? -15.875 1.057 20.491 1.00 73.69 104 GLN A O 1
ATOM 825 N N . ASN A 1 105 ? -16.741 -0.413 19.030 1.00 83.31 105 ASN A N 1
ATOM 826 C CA . ASN A 1 105 ? -15.487 -1.103 18.697 1.00 83.31 105 ASN A CA 1
ATOM 827 C C . ASN A 1 105 ? -14.751 -1.713 19.909 1.00 83.31 105 ASN A C 1
ATOM 829 O O . ASN A 1 105 ? -13.526 -1.819 19.884 1.00 83.31 105 ASN A O 1
ATOM 833 N N . ALA A 1 106 ? -15.482 -2.138 20.943 1.00 83.44 106 ALA A N 1
ATOM 834 C CA . ALA A 1 106 ? -14.927 -2.828 22.105 1.00 83.44 106 ALA A CA 1
ATOM 835 C C . ALA A 1 106 ? -15.815 -3.994 22.558 1.00 83.44 106 ALA A C 1
ATOM 837 O O . ALA A 1 106 ? -16.998 -4.071 22.225 1.00 83.44 106 ALA A O 1
ATOM 838 N N . THR A 1 107 ? -15.239 -4.890 23.351 1.00 82.81 107 THR A N 1
ATOM 839 C CA . THR A 1 107 ? -15.902 -6.036 23.979 1.00 82.81 107 THR A CA 1
ATOM 840 C C . THR A 1 107 ? -15.587 -6.087 25.470 1.00 82.81 107 THR A C 1
ATOM 842 O O . THR A 1 107 ? -14.613 -5.503 25.946 1.00 82.81 107 THR A O 1
ATOM 845 N N . ILE A 1 108 ? -16.438 -6.773 26.229 1.00 83.75 108 ILE A N 1
ATOM 846 C CA . ILE A 1 108 ? -16.188 -7.044 27.646 1.00 83.75 108 ILE A CA 1
ATOM 847 C C . ILE A 1 108 ? -15.189 -8.201 27.722 1.00 83.75 108 ILE A C 1
ATOM 849 O O . ILE A 1 108 ? -15.457 -9.276 27.190 1.00 83.75 108 ILE A O 1
ATOM 853 N N . GLY A 1 109 ? -14.042 -7.965 28.357 1.00 75.81 109 GLY A N 1
ATOM 854 C CA . GLY A 1 109 ? -12.984 -8.956 28.533 1.00 75.81 109 GLY A CA 1
ATOM 855 C C . GLY A 1 109 ? -13.229 -9.842 29.749 1.00 75.81 109 GLY A C 1
ATOM 856 O O . GLY A 1 109 ? -13.644 -10.990 29.620 1.00 75.81 109 GLY A O 1
ATOM 857 N N . SER A 1 110 ? -12.960 -9.307 30.941 1.00 74.75 110 SER A N 1
ATOM 858 C CA . SER A 1 110 ? -13.091 -10.021 32.212 1.00 74.75 110 SER A CA 1
ATOM 859 C C . SER A 1 110 ? -13.920 -9.228 33.224 1.00 74.75 110 SER A C 1
ATOM 861 O O . SER A 1 110 ? -14.065 -8.005 33.122 1.00 74.75 110 SER A O 1
ATOM 863 N N . VAL A 1 111 ? -14.506 -9.940 34.186 1.00 72.50 111 VAL A N 1
ATOM 864 C CA . VAL A 1 111 ? -15.408 -9.378 35.194 1.00 72.50 111 VAL A CA 1
ATOM 865 C C . VAL A 1 111 ? -14.980 -9.865 36.571 1.00 72.50 111 VAL A C 1
ATOM 867 O O . VAL A 1 111 ? -14.800 -11.061 36.777 1.00 72.50 111 VAL A O 1
ATOM 870 N N . SER A 1 112 ? -14.836 -8.949 37.532 1.00 61.66 112 SER A N 1
ATOM 871 C CA . SER A 1 112 ? -14.282 -9.280 38.851 1.00 61.66 112 SER A CA 1
ATOM 872 C C . SER A 1 112 ? -15.275 -9.893 39.851 1.00 61.66 112 SER A C 1
ATOM 874 O O . SER A 1 112 ? -14.865 -10.214 40.964 1.00 61.66 112 SER A O 1
ATOM 876 N N . ARG A 1 113 ? -16.578 -9.947 39.541 1.00 60.38 113 ARG A N 1
ATOM 877 C CA . ARG A 1 113 ? -17.639 -10.457 40.432 1.00 60.38 113 ARG A CA 1
ATOM 878 C C . ARG A 1 113 ? -18.763 -11.117 39.635 1.00 60.38 113 ARG A C 1
AT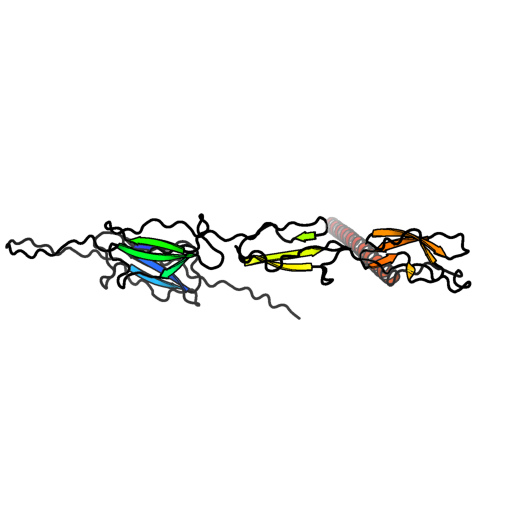OM 880 O O . ARG A 1 113 ? -19.094 -10.648 38.550 1.00 60.38 113 ARG A O 1
ATOM 887 N N . ASP A 1 114 ? -19.409 -12.114 40.239 1.00 55.94 114 ASP A N 1
ATOM 888 C CA . ASP A 1 114 ? -20.576 -12.813 39.673 1.00 55.94 114 ASP A CA 1
ATOM 889 C C . ASP A 1 114 ? -21.772 -11.870 39.429 1.00 55.94 114 ASP A C 1
ATOM 891 O O . ASP A 1 114 ? -22.588 -12.091 38.536 1.00 55.94 114 ASP A O 1
ATOM 895 N N . PHE A 1 115 ? -21.840 -10.765 40.181 1.00 58.34 115 PHE A N 1
ATOM 896 C CA . PHE A 1 115 ? -22.854 -9.720 40.055 1.00 58.34 115 PHE A CA 1
ATOM 897 C C . PHE A 1 115 ? -22.247 -8.432 39.485 1.00 58.34 115 PHE A C 1
ATOM 899 O O . PHE A 1 115 ? -21.861 -7.519 40.213 1.00 58.34 115 PHE A O 1
ATOM 906 N N . LEU A 1 116 ? -22.206 -8.354 38.150 1.00 60.00 116 LEU A N 1
ATOM 907 C CA . LEU A 1 116 ? -21.701 -7.230 37.341 1.00 60.00 116 LEU A CA 1
ATOM 908 C C . LEU A 1 116 ? -22.128 -5.836 37.821 1.00 60.00 116 LEU A C 1
ATOM 910 O O . LEU A 1 116 ? -21.389 -4.870 37.659 1.00 60.00 116 LEU A O 1
ATOM 914 N N . SER A 1 117 ? -23.330 -5.718 38.379 1.00 64.62 117 SER A N 1
ATOM 915 C CA . SER A 1 117 ? -23.895 -4.442 38.796 1.00 64.62 117 SER A CA 1
ATOM 916 C C . SER A 1 117 ? -23.428 -3.980 40.172 1.00 64.62 117 SER A C 1
ATOM 918 O O . SER A 1 117 ? -23.656 -2.826 40.484 1.00 64.62 117 SER A O 1
ATOM 920 N N . ASP A 1 118 ? -22.817 -4.804 41.020 1.00 73.00 118 ASP A N 1
ATOM 921 C CA . ASP A 1 118 ? -22.622 -4.412 42.422 1.00 73.00 118 ASP A CA 1
ATOM 922 C C . ASP A 1 118 ? -21.620 -3.262 42.583 1.00 73.00 118 ASP A C 1
ATOM 924 O O . ASP A 1 118 ? -20.620 -3.184 41.866 1.00 73.00 118 ASP A O 1
ATOM 928 N N . ALA A 1 119 ? -21.847 -2.386 43.561 1.00 71.75 119 ALA A N 1
ATOM 929 C CA . ALA A 1 119 ? -20.938 -1.295 43.886 1.00 71.75 119 ALA A CA 1
ATOM 930 C C . ALA A 1 119 ? -19.513 -1.828 44.141 1.00 71.75 119 ALA A C 1
ATOM 932 O O . ALA A 1 119 ? -19.284 -2.763 44.918 1.00 71.75 119 ALA A O 1
ATOM 933 N N . GLY A 1 120 ? -18.536 -1.240 43.450 1.00 75.75 120 GLY A N 1
ATOM 934 C CA . GLY A 1 120 ? -17.139 -1.674 43.463 1.00 75.75 120 GLY A CA 1
ATOM 935 C C . GLY A 1 120 ? -16.785 -2.784 42.466 1.00 75.75 120 GLY A C 1
ATOM 936 O O . GLY A 1 120 ? -15.603 -3.128 42.377 1.00 75.75 120 GLY A O 1
ATOM 937 N N . SER A 1 121 ? -17.749 -3.316 41.703 1.00 80.06 121 SER A N 1
ATOM 938 C CA . SER A 1 121 ? -17.480 -4.246 40.598 1.00 80.06 121 SER A CA 1
ATOM 939 C C . SER A 1 121 ? -16.578 -3.608 39.550 1.00 80.06 121 SER A C 1
ATOM 941 O O . SER A 1 121 ? -16.669 -2.406 39.277 1.00 80.06 121 SER A O 1
ATOM 943 N N . ARG A 1 122 ? -15.690 -4.421 38.974 1.00 84.50 122 ARG A N 1
ATOM 944 C CA . ARG A 1 122 ? -14.734 -4.014 37.945 1.00 84.50 122 ARG A CA 1
ATOM 945 C C . ARG A 1 122 ? -14.959 -4.833 36.688 1.00 84.50 122 ARG A C 1
ATOM 947 O O . ARG A 1 122 ? -15.175 -6.043 36.768 1.00 84.50 122 ARG A O 1
ATOM 954 N N . VAL A 1 123 ? -14.905 -4.149 35.555 1.00 83.06 123 VAL A N 1
ATOM 955 C CA . VAL A 1 123 ? -15.099 -4.746 34.238 1.00 83.06 123 VAL A CA 1
ATOM 956 C C . VAL A 1 123 ? -13.980 -4.271 33.336 1.00 83.06 123 VAL A C 1
ATOM 958 O O . VAL A 1 123 ? -13.749 -3.065 33.218 1.00 83.06 123 VAL A O 1
ATOM 961 N N . ASP A 1 124 ? -13.307 -5.221 32.703 1.00 86.69 124 ASP A N 1
ATOM 962 C CA . ASP A 1 124 ? -12.306 -4.929 31.691 1.00 86.69 124 ASP A CA 1
ATOM 963 C C . ASP A 1 124 ? -13.006 -4.736 30.353 1.00 86.69 124 ASP A C 1
ATOM 965 O O . ASP A 1 124 ? -13.728 -5.613 29.874 1.00 86.69 124 ASP A O 1
ATOM 969 N N . ILE A 1 125 ? -12.772 -3.588 29.738 1.00 86.88 125 ILE A N 1
ATOM 970 C CA . ILE A 1 125 ? -13.204 -3.280 28.386 1.00 86.88 125 ILE A CA 1
ATOM 971 C C . ILE A 1 125 ? -11.999 -3.400 27.475 1.00 86.88 125 ILE A C 1
ATOM 973 O O . ILE A 1 125 ? -10.996 -2.719 27.682 1.00 86.88 125 ILE A O 1
ATOM 977 N N . VAL A 1 126 ? -12.109 -4.272 26.480 1.00 90.06 126 VAL A N 1
ATOM 978 C CA . VAL A 1 126 ? -11.050 -4.601 25.529 1.00 90.06 126 VAL A CA 1
ATOM 979 C C . VAL A 1 126 ? -11.451 -4.060 24.164 1.00 90.06 126 VAL A C 1
ATOM 981 O O . VAL A 1 126 ? -12.505 -4.425 23.641 1.00 90.06 126 VAL A O 1
ATOM 984 N N . CYS A 1 127 ? -10.635 -3.192 23.570 1.00 90.56 127 CYS A N 1
ATOM 985 C CA . CYS A 1 127 ? -10.869 -2.741 22.204 1.00 90.56 127 CYS A CA 1
ATOM 986 C C . CYS A 1 127 ? -10.810 -3.929 21.235 1.00 90.56 127 CYS A C 1
ATOM 988 O O . CYS A 1 127 ? -9.992 -4.843 21.369 1.00 90.56 127 CYS A O 1
ATOM 990 N N . ASN A 1 128 ? -11.696 -3.917 20.242 1.00 91.88 128 ASN A N 1
ATOM 991 C CA . ASN A 1 128 ? -11.729 -4.933 19.202 1.00 91.88 128 ASN A CA 1
ATOM 992 C C . ASN A 1 128 ? -10.423 -4.914 18.405 1.00 91.88 128 ASN A C 1
ATOM 994 O O . ASN A 1 128 ? -9.730 -3.900 18.334 1.00 91.88 128 ASN A O 1
ATOM 998 N N . LYS A 1 129 ? -10.105 -6.033 17.750 1.00 92.19 129 LYS A N 1
ATOM 999 C CA . LYS A 1 129 ? -8.905 -6.136 16.914 1.00 92.19 129 LYS A CA 1
ATOM 1000 C C . LYS A 1 129 ? -8.842 -4.982 15.904 1.00 92.19 129 LYS A C 1
ATOM 1002 O O . LYS A 1 129 ? -9.807 -4.754 15.176 1.00 92.19 129 LYS A O 1
ATOM 1007 N N . GLY A 1 130 ? -7.700 -4.296 15.861 1.00 93.00 130 GLY A N 1
ATOM 1008 C CA . GLY A 1 130 ? -7.498 -3.128 15.005 1.00 93.00 130 GLY A CA 1
ATOM 1009 C C . GLY A 1 130 ? -8.000 -1.810 15.585 1.00 93.00 130 GLY A C 1
ATOM 1010 O O . GLY A 1 130 ? -8.073 -0.824 14.855 1.00 93.00 130 GLY A O 1
ATOM 1011 N N . TYR A 1 131 ? -8.348 -1.785 16.871 1.00 93.69 131 TYR A N 1
ATOM 1012 C CA . TYR A 1 131 ? -8.718 -0.589 17.614 1.00 93.69 131 TYR A CA 1
ATOM 1013 C C . TYR A 1 131 ? -7.959 -0.528 18.940 1.00 93.69 131 TYR A C 1
ATOM 1015 O O . TYR A 1 131 ? -7.594 -1.553 19.515 1.00 93.69 131 TYR A O 1
ATOM 1023 N N . ARG A 1 132 ? -7.773 0.688 19.449 1.00 92.81 132 ARG A N 1
ATOM 1024 C CA . ARG A 1 132 ? -7.139 0.976 20.740 1.00 92.81 132 ARG A CA 1
ATOM 1025 C C . ARG A 1 132 ? -7.744 2.229 21.364 1.00 92.81 132 ARG A C 1
ATOM 1027 O O . ARG A 1 132 ? -8.384 3.014 20.671 1.00 92.81 132 ARG A O 1
ATOM 1034 N N . PHE A 1 133 ? -7.522 2.453 22.650 1.00 91.94 133 PHE A N 1
ATOM 1035 C CA . PHE A 1 133 ? -7.868 3.721 23.286 1.00 91.94 133 PHE A CA 1
ATOM 1036 C C . PHE A 1 133 ? -6.892 4.830 22.869 1.00 91.94 133 PHE A C 1
ATOM 1038 O O . PHE A 1 133 ? -5.774 4.572 22.418 1.00 91.94 133 PHE A O 1
ATOM 1045 N N . SER A 1 134 ? -7.300 6.087 23.049 1.00 89.81 134 SER A N 1
ATOM 1046 C CA . SER A 1 134 ? -6.501 7.265 22.676 1.00 89.81 134 SER A CA 1
ATOM 1047 C C . SER A 1 134 ? -5.132 7.349 23.366 1.00 89.81 134 SER A C 1
ATOM 1049 O O . SER A 1 134 ? -4.225 7.982 22.835 1.00 89.81 134 SER A O 1
ATOM 1051 N N . ASP A 1 135 ? -4.966 6.703 24.522 1.00 90.81 135 ASP A N 1
ATOM 1052 C CA . ASP A 1 135 ? -3.695 6.608 25.257 1.00 90.81 135 ASP A CA 1
ATOM 1053 C C . ASP A 1 135 ? -2.805 5.430 24.815 1.00 90.81 135 ASP A C 1
ATOM 1055 O O . ASP A 1 135 ? -1.747 5.205 25.397 1.00 90.81 135 ASP A O 1
ATOM 1059 N N . GLY A 1 136 ? -3.222 4.677 23.794 1.00 89.31 136 GLY A N 1
ATOM 1060 C CA . GLY A 1 136 ? -2.503 3.515 23.271 1.00 89.31 136 GLY A CA 1
ATOM 1061 C C . GLY A 1 136 ? -2.857 2.191 23.951 1.00 89.31 136 GLY A C 1
ATOM 1062 O O . GLY A 1 136 ? -2.468 1.133 23.464 1.00 89.31 136 GLY A O 1
ATOM 1063 N N . SER A 1 137 ? -3.612 2.204 25.053 1.00 92.62 137 SER A N 1
ATOM 1064 C CA . SER A 1 137 ? -4.007 0.963 25.724 1.00 92.62 137 SER A CA 1
ATOM 1065 C C . SER A 1 137 ? -5.031 0.169 24.899 1.00 92.62 137 SER A C 1
ATOM 1067 O O . SER A 1 137 ? -5.855 0.738 24.183 1.00 92.62 137 SER A O 1
ATOM 1069 N N . LYS A 1 138 ? -5.006 -1.166 25.006 1.00 91.56 138 LYS A N 1
ATOM 1070 C CA . LYS A 1 138 ? -6.027 -2.053 24.403 1.00 91.56 138 LYS A CA 1
ATOM 1071 C C . LYS A 1 138 ? -7.121 -2.449 25.383 1.00 91.56 138 LYS A C 1
ATOM 1073 O O . LYS A 1 138 ? -8.193 -2.867 24.962 1.00 91.56 138 LYS A O 1
ATOM 1078 N N . THR A 1 139 ? -6.860 -2.278 26.676 1.00 92.12 139 THR A N 1
ATOM 1079 C CA . THR A 1 139 ? -7.777 -2.654 27.746 1.00 92.12 139 THR A CA 1
ATOM 1080 C C . THR A 1 139 ? -7.853 -1.545 28.783 1.00 92.12 139 THR A C 1
ATOM 1082 O O . THR A 1 139 ? -6.820 -1.067 29.251 1.00 92.12 139 THR A O 1
ATOM 1085 N N . LYS A 1 140 ? -9.071 -1.175 29.181 1.00 90.25 140 LYS A N 1
ATOM 1086 C CA . LYS A 1 140 ? -9.336 -0.257 30.295 1.00 90.25 140 LYS A CA 1
ATOM 1087 C C . LYS A 1 140 ? -10.312 -0.876 31.274 1.00 90.25 140 LYS A C 1
ATOM 1089 O O . LYS A 1 140 ? -11.213 -1.609 30.887 1.00 90.25 140 LYS A O 1
ATOM 1094 N N . VAL A 1 141 ? -10.152 -0.541 32.549 1.00 89.19 141 VAL A N 1
ATOM 1095 C CA . VAL A 1 141 ? -11.031 -1.034 33.611 1.00 89.19 141 VAL A CA 1
ATOM 1096 C C . VAL A 1 141 ? -12.034 0.043 33.978 1.00 89.19 141 VAL A C 1
ATOM 1098 O O . VAL A 1 141 ? -11.643 1.112 34.453 1.00 89.19 141 VAL A O 1
ATOM 1101 N N . ILE A 1 142 ? -13.321 -0.260 33.837 1.00 87.12 142 ILE A N 1
ATOM 1102 C CA . ILE A 1 142 ? -14.393 0.575 34.382 1.00 87.12 142 ILE A CA 1
ATOM 1103 C C . ILE A 1 142 ? -14.881 0.022 35.715 1.00 87.12 142 ILE A C 1
ATOM 1105 O O . ILE A 1 142 ? -14.803 -1.178 35.990 1.00 87.12 142 ILE A O 1
ATOM 1109 N N . ARG A 1 143 ? -15.370 0.916 36.575 1.00 87.81 143 ARG A N 1
ATOM 1110 C CA . ARG A 1 143 ? -15.814 0.574 37.929 1.00 87.81 143 ARG A CA 1
ATOM 1111 C C . ARG A 1 143 ? -17.244 1.007 38.160 1.00 87.81 143 ARG A C 1
ATOM 1113 O O . ARG A 1 143 ? -17.621 2.114 37.781 1.00 87.81 143 ARG A O 1
ATOM 1120 N N . CYS A 1 144 ? -18.004 0.161 38.842 1.00 85.44 144 CYS A N 1
ATOM 1121 C CA . CYS A 1 144 ? -19.312 0.538 39.340 1.00 85.44 144 CYS A CA 1
ATOM 1122 C C . CYS A 1 144 ? -19.160 1.411 40.595 1.00 85.44 144 CYS A C 1
ATOM 1124 O O . CYS A 1 144 ? -18.635 0.957 41.616 1.00 85.44 144 CYS A O 1
ATOM 1126 N N . LEU A 1 145 ? -19.592 2.671 40.521 1.00 83.56 145 LEU A N 1
ATOM 1127 C CA . LEU A 1 145 ? -19.558 3.616 41.638 1.00 83.56 145 LEU A CA 1
ATOM 1128 C C . LEU A 1 145 ? -20.756 3.400 42.575 1.00 83.56 145 LEU A C 1
ATOM 1130 O O . LEU A 1 145 ? -21.821 2.963 42.144 1.00 83.56 145 LEU A O 1
ATOM 1134 N N . SER A 1 146 ? -20.618 3.786 43.848 1.00 78.94 146 SER A N 1
ATOM 1135 C CA . SER A 1 146 ? -21.690 3.697 44.862 1.00 78.94 146 SER A CA 1
ATOM 1136 C C . SER A 1 146 ? -22.961 4.476 44.492 1.00 78.94 146 SER A C 1
ATOM 1138 O O . SER A 1 146 ? -24.044 4.152 44.966 1.00 78.94 146 SER A O 1
ATOM 1140 N N . GLY A 1 147 ? -22.850 5.462 43.597 1.00 75.50 147 GLY A N 1
ATOM 1141 C CA . GLY A 1 147 ? -23.981 6.191 43.017 1.00 75.50 147 GLY A CA 1
ATOM 1142 C C . GLY A 1 147 ? -24.718 5.464 41.881 1.00 75.50 147 GLY A C 1
ATOM 1143 O O . GLY A 1 147 ? -25.520 6.095 41.200 1.00 75.50 147 GLY A O 1
ATOM 1144 N N . GLY A 1 148 ? -24.425 4.184 41.617 1.00 74.00 148 GLY A N 1
ATOM 1145 C CA . GLY A 1 148 ? -25.123 3.382 40.603 1.00 74.00 148 GLY A CA 1
ATOM 1146 C C . GLY A 1 148 ? -24.745 3.703 39.149 1.00 74.00 148 GLY A C 1
ATOM 1147 O O . GLY A 1 148 ? -25.502 3.403 38.224 1.00 74.00 148 GLY A O 1
ATOM 1148 N N . ARG A 1 149 ? -23.574 4.312 38.919 1.00 78.75 149 ARG A N 1
ATOM 1149 C CA . ARG A 1 149 ? -23.052 4.644 37.582 1.00 78.75 149 ARG A CA 1
ATOM 1150 C C . ARG A 1 149 ? -21.664 4.052 37.376 1.00 78.75 149 ARG A C 1
ATOM 1152 O O . ARG A 1 149 ? -20.860 4.013 38.304 1.00 78.75 149 ARG A O 1
ATOM 1159 N N . TRP A 1 150 ? -21.379 3.644 36.146 1.00 82.50 150 TRP A N 1
ATOM 1160 C CA . TRP A 1 150 ? -20.034 3.260 35.733 1.00 82.50 150 TRP A CA 1
ATOM 1161 C C . TRP A 1 150 ? -19.129 4.488 35.612 1.00 82.50 150 TRP A C 1
ATOM 1163 O O . TRP A 1 150 ? -19.595 5.584 35.286 1.00 82.50 150 TRP A O 1
ATOM 1173 N N . THR A 1 151 ? -17.834 4.307 35.859 1.00 83.88 151 THR A N 1
ATOM 1174 C CA . THR A 1 151 ? -16.819 5.288 35.456 1.00 83.88 151 THR A CA 1
ATOM 1175 C C . THR A 1 151 ? -16.859 5.499 33.942 1.00 83.88 151 THR A C 1
ATOM 1177 O O . THR A 1 151 ? -17.208 4.581 33.201 1.00 83.88 151 THR A O 1
ATOM 1180 N N . GLY A 1 152 ? -16.487 6.697 33.488 1.00 74.44 152 GLY A N 1
ATOM 1181 C CA . GLY A 1 152 ? -16.410 7.001 32.059 1.00 74.44 152 GLY A CA 1
ATOM 1182 C C . GLY A 1 152 ? -15.458 6.060 31.319 1.00 74.44 152 GLY A C 1
ATOM 1183 O O . GLY A 1 152 ? -14.458 5.612 31.886 1.00 74.44 152 GLY A O 1
ATOM 1184 N N . LEU A 1 153 ? -15.794 5.772 30.065 1.00 74.62 153 LEU A N 1
ATOM 1185 C CA . LEU A 1 153 ? -14.946 5.051 29.128 1.00 74.62 153 LEU A CA 1
ATOM 1186 C C . LEU A 1 153 ? -14.721 5.943 27.905 1.00 74.62 153 LEU A C 1
ATOM 1188 O O . LEU A 1 153 ? -15.675 6.532 27.400 1.00 74.62 153 LEU A O 1
ATOM 1192 N N . ASP A 1 154 ? -13.474 6.019 27.452 1.00 76.81 154 ASP A N 1
ATOM 1193 C CA . ASP A 1 154 ? -13.122 6.661 26.187 1.00 76.81 154 ASP A CA 1
ATOM 1194 C C . ASP A 1 154 ? -13.484 5.760 24.997 1.00 76.81 154 ASP A C 1
ATOM 1196 O O .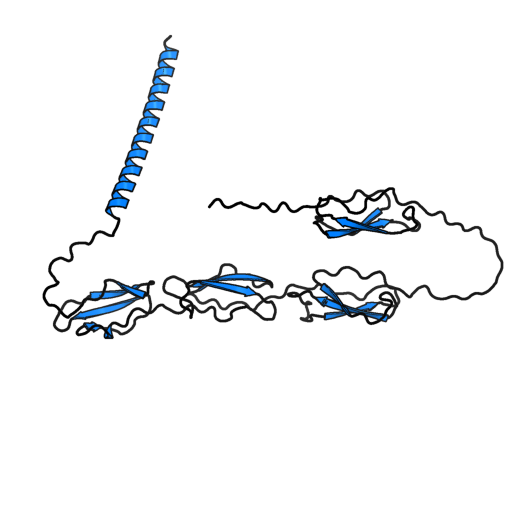 ASP A 1 154 ? -13.587 4.540 25.132 1.00 76.81 154 ASP A O 1
ATOM 1200 N N . ASP A 1 155 ? -13.613 6.347 23.811 1.00 81.94 155 ASP A N 1
ATOM 1201 C CA . ASP A 1 155 ? -13.858 5.577 22.594 1.00 81.94 155 ASP A CA 1
ATOM 1202 C C . ASP A 1 155 ? -12.613 4.790 22.147 1.00 81.94 155 ASP A C 1
ATOM 1204 O O . ASP A 1 155 ? -11.476 5.267 22.226 1.00 81.94 155 ASP A O 1
ATOM 1208 N N . CYS A 1 156 ? -12.840 3.589 21.608 1.00 87.75 156 CYS A N 1
ATOM 1209 C CA . CYS A 1 156 ? -11.819 2.833 20.891 1.00 87.75 156 CYS A CA 1
ATOM 1210 C C . CYS A 1 156 ? -11.662 3.397 19.470 1.00 87.75 156 CYS A C 1
ATOM 1212 O O . CYS A 1 156 ? -12.547 3.264 18.615 1.00 87.75 156 CYS A O 1
ATOM 1214 N N . ILE A 1 157 ? -10.510 4.009 19.209 1.00 89.12 157 ILE A N 1
ATOM 1215 C CA . ILE A 1 157 ? -10.123 4.568 17.914 1.00 89.12 157 ILE A CA 1
ATOM 1216 C C . ILE A 1 157 ? -9.440 3.508 17.049 1.00 89.12 157 ILE A C 1
ATOM 1218 O O . ILE A 1 157 ? -8.782 2.601 17.554 1.00 89.12 157 ILE A O 1
ATOM 1222 N N . ILE A 1 158 ? -9.614 3.606 15.731 1.00 92.50 158 ILE A N 1
ATOM 1223 C CA . ILE A 1 158 ? -9.002 2.667 14.787 1.00 92.50 158 ILE A CA 1
ATOM 1224 C C . ILE A 1 158 ? -7.476 2.793 14.825 1.00 92.50 158 ILE A C 1
ATOM 1226 O O . ILE A 1 158 ? -6.929 3.898 14.835 1.00 92.50 158 ILE A O 1
ATOM 1230 N N . GLU A 1 159 ? -6.784 1.660 14.841 1.00 94.50 159 GLU A N 1
ATOM 1231 C CA . GLU A 1 159 ? -5.335 1.629 14.731 1.00 94.50 159 GLU A CA 1
ATOM 1232 C C . GLU A 1 159 ? -4.900 2.060 13.326 1.00 94.50 159 GLU A C 1
ATOM 1234 O O . GLU A 1 159 ? -5.572 1.809 12.320 1.00 94.50 159 GLU A O 1
ATOM 1239 N N . VAL A 1 160 ? -3.743 2.712 13.264 1.00 92.81 160 VAL A N 1
ATOM 1240 C CA . VAL A 1 160 ? -3.137 3.191 12.024 1.00 92.81 160 VAL A CA 1
ATOM 1241 C C . VAL A 1 160 ? -1.743 2.611 11.866 1.00 92.81 160 VAL A C 1
ATOM 1243 O O . VAL A 1 160 ? -1.000 2.518 12.842 1.00 92.81 160 VAL A O 1
ATOM 1246 N N . CYS A 1 161 ? -1.407 2.242 10.637 1.00 93.88 161 CYS A N 1
ATOM 1247 C CA . CYS A 1 161 ? -0.077 1.795 10.265 1.00 93.88 161 CYS A CA 1
ATOM 1248 C C . CYS A 1 161 ? 0.870 2.983 10.063 1.00 93.88 161 CYS A C 1
ATOM 1250 O O . CYS A 1 161 ? 0.413 4.098 9.783 1.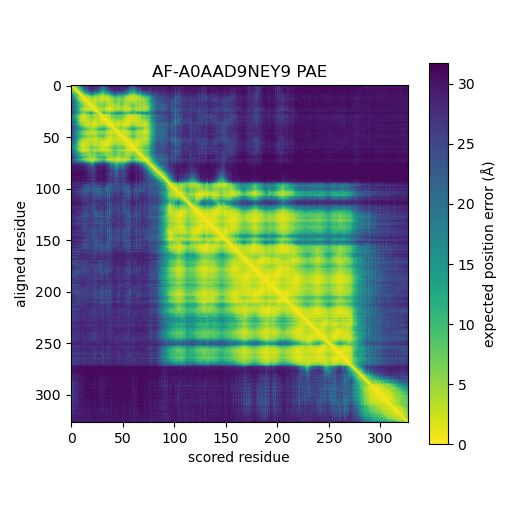00 93.88 161 CYS A O 1
ATOM 1252 N N . PRO A 1 162 ? 2.193 2.753 10.143 1.00 91.75 162 PRO A N 1
ATOM 1253 C CA . PRO A 1 162 ? 3.181 3.759 9.789 1.00 91.75 162 PRO A CA 1
ATOM 1254 C C . PRO A 1 162 ? 2.965 4.282 8.369 1.00 91.75 162 PRO A C 1
ATOM 1256 O O . PRO A 1 162 ? 2.571 3.539 7.463 1.00 91.75 162 PRO A O 1
ATOM 1259 N N . VAL A 1 163 ? 3.257 5.564 8.169 1.00 87.75 163 VAL A N 1
ATOM 1260 C CA . VAL A 1 163 ? 3.262 6.161 6.833 1.00 87.75 163 VAL A CA 1
ATOM 1261 C C . VAL A 1 163 ? 4.350 5.479 6.005 1.00 87.75 163 VAL A C 1
ATOM 1263 O O . VAL A 1 163 ? 5.494 5.375 6.445 1.00 87.75 163 VAL A O 1
ATOM 1266 N N . LEU A 1 164 ? 3.989 5.003 4.813 1.00 85.88 164 LEU A N 1
ATOM 1267 C CA . LEU A 1 164 ? 4.951 4.414 3.886 1.00 85.88 164 LEU A CA 1
ATOM 1268 C C . LEU A 1 164 ? 5.875 5.497 3.335 1.00 85.88 164 LEU A C 1
ATOM 1270 O O . LEU A 1 164 ? 5.411 6.561 2.921 1.00 85.88 164 LEU A O 1
ATOM 1274 N N . ASN A 1 165 ? 7.170 5.199 3.277 1.00 83.50 165 ASN A N 1
ATOM 1275 C CA . ASN A 1 165 ? 8.121 6.035 2.564 1.00 83.50 165 ASN A CA 1
ATOM 1276 C C . ASN A 1 165 ? 8.120 5.628 1.086 1.00 83.50 165 ASN A C 1
ATOM 1278 O O . ASN A 1 165 ? 8.658 4.586 0.719 1.00 83.50 165 ASN A O 1
ATOM 1282 N N . ILE A 1 166 ? 7.438 6.407 0.252 1.00 85.00 166 ILE A N 1
ATOM 1283 C CA . ILE A 1 166 ? 7.229 6.073 -1.158 1.00 85.00 166 ILE A CA 1
ATOM 1284 C C . ILE A 1 166 ? 8.373 6.677 -1.975 1.00 85.00 166 ILE A C 1
ATOM 1286 O O . ILE A 1 166 ? 8.540 7.895 -2.011 1.00 85.00 166 ILE A O 1
ATOM 1290 N N . SER A 1 167 ? 9.134 5.820 -2.654 1.00 87.38 167 SER A N 1
ATOM 1291 C CA . SER A 1 167 ? 10.135 6.223 -3.648 1.00 87.38 167 SER A CA 1
ATOM 1292 C C . SER A 1 167 ? 9.492 6.934 -4.848 1.00 87.38 167 SER A C 1
ATOM 1294 O O . SER A 1 167 ? 8.340 6.674 -5.199 1.00 87.38 167 SER A O 1
ATOM 1296 N N . GLU A 1 168 ? 10.253 7.779 -5.548 1.00 90.00 168 GLU A N 1
ATOM 1297 C CA . GLU A 1 168 ? 9.808 8.400 -6.803 1.00 90.00 168 GLU A CA 1
ATOM 1298 C C . GLU A 1 168 ? 9.474 7.379 -7.907 1.00 90.00 168 GLU A C 1
ATOM 1300 O O . GLU A 1 168 ? 8.700 7.687 -8.813 1.00 90.00 168 GLU A O 1
ATOM 1305 N N . TYR A 1 169 ? 9.993 6.150 -7.813 1.00 93.25 169 TYR A N 1
ATOM 1306 C CA . TYR A 1 169 ? 9.742 5.061 -8.766 1.00 93.25 169 TYR A CA 1
ATOM 1307 C C . TYR A 1 169 ? 8.537 4.192 -8.397 1.00 93.25 169 TYR A C 1
ATOM 1309 O O . TYR A 1 169 ? 8.236 3.219 -9.091 1.00 93.25 169 TYR A O 1
ATOM 1317 N N . THR A 1 170 ? 7.824 4.559 -7.335 1.00 93.75 170 THR A N 1
ATOM 1318 C CA . THR A 1 170 ? 6.696 3.809 -6.793 1.00 93.75 170 THR A CA 1
ATOM 1319 C C . THR A 1 170 ? 5.428 4.662 -6.831 1.00 93.75 170 THR A C 1
ATOM 1321 O O . THR A 1 170 ? 5.454 5.888 -6.724 1.00 93.75 170 THR A O 1
ATOM 1324 N N . SER A 1 171 ? 4.284 4.011 -7.004 1.00 92.31 171 SER A N 1
ATOM 1325 C CA . SER A 1 171 ? 2.957 4.615 -6.892 1.00 92.31 171 SER A CA 1
ATOM 1326 C C . SER A 1 171 ? 2.063 3.737 -6.024 1.00 92.31 171 SER A C 1
ATOM 1328 O O . SER A 1 171 ? 2.221 2.515 -6.003 1.00 92.31 171 SER A O 1
ATOM 1330 N N . ILE A 1 172 ? 1.141 4.356 -5.286 1.00 92.56 172 ILE A N 1
ATOM 1331 C CA . ILE A 1 172 ? 0.206 3.646 -4.409 1.00 92.56 172 ILE A CA 1
ATOM 1332 C C . ILE A 1 172 ? -1.238 4.024 -4.726 1.00 92.56 172 ILE A C 1
ATOM 1334 O O . ILE A 1 172 ? -1.518 5.155 -5.123 1.00 92.56 172 ILE A O 1
ATOM 1338 N N . SER A 1 173 ? -2.162 3.086 -4.520 1.00 91.31 173 SER A N 1
ATOM 1339 C CA . SER A 1 173 ? -3.589 3.297 -4.805 1.00 91.31 173 SER A CA 1
ATOM 1340 C C . SER A 1 173 ? -4.297 4.245 -3.826 1.00 91.31 173 SER A C 1
ATOM 1342 O O . SER A 1 173 ? -5.332 4.818 -4.163 1.00 91.31 173 SER A O 1
ATOM 1344 N N . THR A 1 174 ? -3.774 4.423 -2.609 1.00 88.00 174 THR A N 1
ATOM 1345 C CA . THR A 1 174 ? -4.351 5.295 -1.574 1.00 88.00 174 THR A CA 1
ATOM 1346 C C . THR A 1 174 ? -3.310 5.661 -0.522 1.00 88.00 174 THR A C 1
ATOM 1348 O O . THR A 1 174 ? -2.464 4.840 -0.194 1.00 88.00 174 THR A O 1
ATOM 1351 N N . SER A 1 175 ? -3.401 6.860 0.057 1.00 85.44 175 SER A N 1
ATOM 1352 C CA . SER A 1 175 ? -2.558 7.302 1.181 1.00 85.44 175 SER A CA 1
ATOM 1353 C C . SER A 1 175 ? -3.125 6.941 2.561 1.00 85.44 175 SER A C 1
ATOM 1355 O O . SER A 1 175 ? -2.513 7.240 3.585 1.00 85.44 175 SER A O 1
ATOM 1357 N N . LYS A 1 176 ? -4.312 6.321 2.620 1.00 87.31 176 LYS A N 1
ATOM 1358 C CA . LYS A 1 176 ? -4.936 5.908 3.884 1.00 87.31 176 LYS A CA 1
ATOM 1359 C C . LYS A 1 176 ? -4.163 4.745 4.513 1.00 87.31 176 LYS A C 1
ATOM 1361 O O . LYS A 1 176 ? -3.916 3.741 3.855 1.00 87.31 176 LYS A O 1
ATOM 1366 N N . ALA A 1 177 ? -3.892 4.850 5.813 1.00 90.62 177 ALA A N 1
ATOM 1367 C CA . ALA A 1 177 ? -3.126 3.869 6.584 1.00 90.62 177 ALA A CA 1
ATOM 1368 C C . ALA A 1 177 ? -3.907 3.339 7.802 1.00 90.62 177 ALA A C 1
ATOM 1370 O O . ALA A 1 177 ? -3.365 3.253 8.894 1.00 90.62 177 ALA A O 1
ATOM 1371 N N . VAL A 1 178 ? -5.200 3.041 7.647 1.00 92.81 178 VAL A N 1
ATOM 1372 C CA . VAL A 1 178 ? -6.061 2.545 8.742 1.00 92.81 178 VAL A CA 1
ATOM 1373 C C . VAL A 1 178 ? -6.136 1.019 8.757 1.00 92.81 178 VAL A C 1
ATOM 1375 O O . VAL A 1 178 ? -6.053 0.393 7.699 1.00 92.81 178 VAL A O 1
ATOM 1378 N N . TYR A 1 179 ? -6.335 0.423 9.934 1.00 94.25 179 TYR A N 1
ATOM 1379 C CA . TYR A 1 179 ? -6.435 -1.026 10.110 1.00 94.25 179 TYR A CA 1
ATOM 1380 C C . TYR A 1 179 ? -7.355 -1.700 9.080 1.00 94.25 179 TYR A C 1
ATOM 1382 O O . TYR A 1 179 ? -8.464 -1.242 8.801 1.00 94.25 179 TYR A O 1
ATOM 1390 N N . GLY A 1 180 ? -6.888 -2.817 8.523 1.00 92.62 180 GLY A N 1
ATOM 1391 C CA . GLY A 1 180 ? -7.636 -3.651 7.588 1.00 92.62 180 GLY A CA 1
ATOM 1392 C C . GLY A 1 180 ? -7.626 -3.162 6.140 1.00 92.62 180 GLY A C 1
ATOM 1393 O O . GLY A 1 180 ? -7.989 -3.948 5.259 1.00 92.62 180 GLY A O 1
ATOM 1394 N N . ILE A 1 181 ? -7.179 -1.928 5.867 1.00 91.25 181 ILE A N 1
ATOM 1395 C CA . ILE A 1 181 ? -7.096 -1.416 4.497 1.00 91.25 181 ILE A CA 1
ATOM 1396 C C . ILE A 1 181 ? -6.095 -2.222 3.670 1.00 91.25 181 ILE A C 1
ATOM 1398 O O . ILE A 1 181 ? -5.060 -2.650 4.182 1.00 91.25 181 ILE A O 1
ATOM 1402 N N . VAL A 1 182 ? -6.414 -2.412 2.391 1.00 94.56 182 VAL A N 1
ATOM 1403 C CA . VAL A 1 182 ? -5.514 -2.991 1.392 1.00 94.56 182 VAL A CA 1
ATOM 1404 C C . VAL A 1 182 ? -5.107 -1.883 0.438 1.00 94.56 182 VAL A C 1
ATOM 1406 O O . VAL A 1 182 ? -5.966 -1.158 -0.066 1.00 94.56 182 VAL A O 1
ATOM 1409 N N . LEU A 1 183 ? -3.807 -1.753 0.203 1.00 93.06 183 LEU A N 1
ATOM 1410 C CA . LEU A 1 183 ? -3.260 -0.853 -0.801 1.00 93.06 183 LEU A CA 1
ATOM 1411 C C . LEU A 1 183 ? -2.448 -1.639 -1.819 1.00 93.06 183 LEU A C 1
ATOM 1413 O O . LEU A 1 183 ? -1.851 -2.669 -1.506 1.00 93.06 183 LEU A O 1
ATOM 1417 N N . THR A 1 184 ? -2.411 -1.112 -3.035 1.00 95.19 184 THR A N 1
ATOM 1418 C CA . THR A 1 184 ? -1.642 -1.679 -4.137 1.00 95.19 184 THR A CA 1
ATOM 1419 C C . THR A 1 184 ? -0.424 -0.800 -4.359 1.00 95.19 184 THR A C 1
ATOM 1421 O O . THR A 1 184 ? -0.569 0.387 -4.656 1.00 95.19 184 THR A O 1
ATOM 1424 N N . VAL A 1 185 ? 0.762 -1.382 -4.209 1.00 95.19 185 VAL A N 1
ATOM 1425 C CA . VAL A 1 185 ? 2.046 -0.769 -4.553 1.00 95.19 185 VAL A CA 1
ATOM 1426 C C . VAL A 1 185 ? 2.364 -1.139 -5.994 1.00 95.19 185 VAL A C 1
ATOM 1428 O O . VAL A 1 185 ? 2.362 -2.319 -6.333 1.00 95.19 185 VAL A O 1
ATOM 1431 N N . THR A 1 186 ? 2.631 -0.149 -6.842 1.00 96.12 186 THR A N 1
ATOM 1432 C CA . THR A 1 186 ? 2.933 -0.348 -8.266 1.00 96.12 186 THR A CA 1
ATOM 1433 C C . THR A 1 186 ? 4.221 0.374 -8.638 1.00 96.12 186 THR A C 1
ATOM 1435 O O . THR A 1 186 ? 4.336 1.586 -8.434 1.00 96.12 186 THR A O 1
ATOM 1438 N N . CYS A 1 187 ? 5.175 -0.362 -9.204 1.00 96.69 187 CYS A N 1
ATOM 1439 C CA . CYS A 1 187 ? 6.413 0.191 -9.734 1.00 96.69 187 CYS A CA 1
ATOM 1440 C C . CYS A 1 187 ? 6.168 0.894 -11.068 1.00 96.69 187 CYS A C 1
ATOM 1442 O O . CYS A 1 187 ? 5.392 0.434 -11.909 1.00 96.69 187 CYS A O 1
ATOM 1444 N N . ARG A 1 188 ? 6.848 2.022 -11.272 1.00 96.00 188 ARG A N 1
ATOM 1445 C CA . ARG A 1 188 ? 6.832 2.741 -12.548 1.00 96.00 188 ARG A CA 1
ATOM 1446 C C . ARG A 1 188 ? 7.497 1.909 -13.655 1.00 96.00 188 ARG A C 1
ATOM 1448 O O . ARG A 1 188 ? 8.325 1.047 -13.356 1.00 96.00 188 ARG A O 1
ATOM 1455 N N . PRO A 1 189 ? 7.180 2.171 -14.938 1.00 95.94 189 PRO A N 1
ATOM 1456 C CA . PRO A 1 189 ? 7.835 1.498 -16.055 1.00 95.94 189 PRO A CA 1
ATOM 1457 C C . PRO A 1 189 ? 9.358 1.584 -15.948 1.00 95.94 189 PRO A C 1
ATOM 1459 O O . PRO A 1 189 ? 9.908 2.662 -15.715 1.00 95.94 189 PRO A O 1
ATOM 1462 N N . GLY A 1 190 ? 10.026 0.444 -16.118 1.00 96.19 190 GLY A N 1
ATOM 14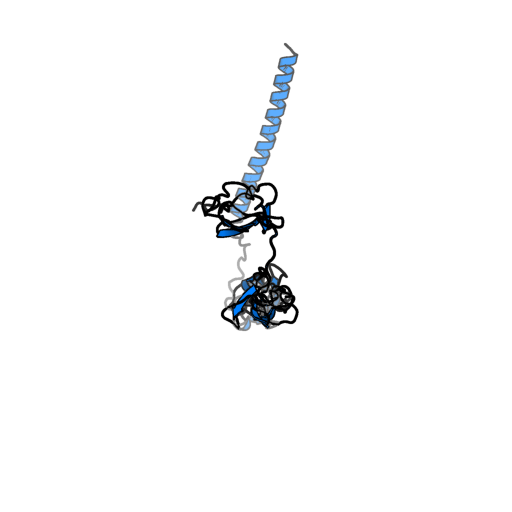63 C CA . GLY A 1 190 ? 11.474 0.342 -15.965 1.00 96.19 190 GLY A CA 1
ATOM 1464 C C . GLY A 1 190 ? 11.955 -0.012 -14.565 1.00 96.19 190 GLY A C 1
ATOM 1465 O O . GLY A 1 190 ? 13.150 -0.193 -14.370 1.00 96.19 190 GLY A O 1
ATOM 1466 N N . TYR A 1 191 ? 11.039 -0.165 -13.609 1.00 96.94 191 TYR A N 1
ATOM 1467 C CA . TYR A 1 191 ? 11.344 -0.587 -12.249 1.00 96.94 191 TYR A CA 1
ATOM 1468 C C . TYR A 1 191 ? 10.495 -1.791 -11.862 1.00 96.94 191 TYR A C 1
ATOM 1470 O O . TYR A 1 191 ? 9.379 -1.970 -12.356 1.00 96.94 191 TYR A O 1
ATOM 1478 N N . ARG A 1 192 ? 11.020 -2.626 -10.968 1.00 95.62 192 ARG A N 1
ATOM 1479 C CA . ARG A 1 192 ? 10.356 -3.836 -10.474 1.00 95.62 192 ARG A CA 1
ATOM 1480 C C . ARG A 1 192 ? 10.597 -4.015 -8.984 1.00 95.62 192 ARG A C 1
ATOM 1482 O O . ARG A 1 192 ? 11.606 -3.568 -8.446 1.00 95.62 192 ARG A O 1
ATOM 1489 N N . LEU A 1 193 ? 9.677 -4.711 -8.329 1.00 94.62 193 LEU A N 1
ATOM 1490 C CA . LEU A 1 193 ? 9.881 -5.201 -6.973 1.00 94.62 193 LEU A CA 1
ATOM 1491 C C . LEU A 1 193 ? 11.052 -6.188 -6.955 1.00 94.62 193 LEU A C 1
ATOM 1493 O O . LEU A 1 193 ? 11.402 -6.783 -7.977 1.00 94.62 193 LEU A O 1
ATOM 1497 N N . LYS A 1 194 ? 11.623 -6.431 -5.775 1.00 92.25 194 LYS A N 1
ATOM 1498 C CA . LYS A 1 194 ? 12.745 -7.372 -5.599 1.00 92.25 194 LYS A CA 1
ATOM 1499 C C . LYS A 1 194 ? 12.463 -8.784 -6.142 1.00 92.25 194 LYS A C 1
ATOM 1501 O O . LYS A 1 194 ? 13.384 -9.484 -6.543 1.00 92.25 194 LYS A O 1
ATOM 1506 N N . ASN A 1 195 ? 11.198 -9.200 -6.168 1.00 92.12 195 ASN A N 1
ATOM 1507 C CA . ASN A 1 195 ? 10.750 -10.481 -6.725 1.00 92.12 195 ASN A CA 1
ATOM 1508 C C . ASN A 1 195 ? 10.459 -10.441 -8.244 1.00 92.12 195 ASN A C 1
ATOM 1510 O O . ASN A 1 195 ? 9.926 -11.405 -8.785 1.00 92.12 195 ASN A O 1
ATOM 1514 N N . GLY A 1 196 ? 10.756 -9.333 -8.929 1.00 92.75 196 GLY A N 1
ATOM 1515 C CA . GLY A 1 196 ? 10.523 -9.130 -10.364 1.00 92.75 196 GLY A CA 1
ATOM 1516 C C . GLY A 1 196 ? 9.102 -8.686 -10.743 1.00 92.75 196 GLY A C 1
ATOM 1517 O O . GLY A 1 196 ? 8.848 -8.349 -11.907 1.00 92.75 196 GLY A O 1
ATOM 1518 N N . ALA A 1 197 ? 8.162 -8.643 -9.795 1.00 95.12 197 ALA A N 1
ATOM 1519 C CA . ALA A 1 197 ? 6.791 -8.221 -10.063 1.00 95.12 197 ALA A CA 1
ATOM 1520 C C . ALA A 1 197 ? 6.689 -6.699 -10.276 1.00 95.12 197 ALA A C 1
ATOM 1522 O O . ALA A 1 197 ? 7.475 -5.916 -9.745 1.00 95.12 197 ALA A O 1
ATOM 1523 N N . ALA A 1 198 ? 5.706 -6.272 -11.072 1.00 95.75 198 ALA A N 1
ATOM 1524 C CA . ALA A 1 198 ? 5.425 -4.851 -11.299 1.00 95.75 198 ALA A CA 1
ATOM 1525 C C . ALA A 1 198 ? 4.571 -4.226 -10.181 1.00 95.75 198 ALA A C 1
ATOM 1527 O O . ALA A 1 198 ? 4.566 -3.009 -10.015 1.00 95.75 198 ALA A O 1
ATOM 1528 N N . SER A 1 199 ? 3.847 -5.046 -9.418 1.00 96.31 199 SER A N 1
ATOM 1529 C CA . SER A 1 199 ? 2.969 -4.586 -8.346 1.00 96.31 199 SER A CA 1
ATOM 1530 C C . SER A 1 199 ? 2.782 -5.646 -7.267 1.00 96.31 199 SER A C 1
ATOM 1532 O O . SER A 1 199 ? 2.949 -6.839 -7.526 1.00 96.31 199 SER A O 1
ATOM 1534 N N . MET A 1 200 ? 2.366 -5.212 -6.081 1.00 95.62 200 MET A N 1
ATOM 1535 C CA . MET A 1 200 ? 1.947 -6.080 -4.981 1.00 95.62 200 MET A CA 1
ATOM 1536 C C . MET A 1 200 ? 0.847 -5.426 -4.146 1.00 95.62 200 MET A C 1
ATOM 1538 O O . MET A 1 200 ? 0.676 -4.206 -4.170 1.00 95.62 200 MET A O 1
ATOM 1542 N N . GLU A 1 201 ? 0.124 -6.235 -3.379 1.00 95.88 201 GLU A N 1
ATOM 1543 C CA . GLU A 1 201 ? -0.844 -5.755 -2.397 1.00 95.88 201 GLU A CA 1
ATOM 1544 C C . GLU A 1 201 ? -0.297 -5.911 -0.985 1.00 95.88 201 GLU A C 1
ATOM 1546 O O . GLU A 1 201 ? 0.258 -6.953 -0.635 1.00 95.88 201 GLU A O 1
ATOM 1551 N N . ILE A 1 202 ? -0.498 -4.885 -0.163 1.00 95.31 202 ILE A N 1
ATOM 1552 C CA . ILE A 1 202 ? -0.140 -4.914 1.253 1.00 95.31 202 ILE A CA 1
ATOM 1553 C C . ILE A 1 202 ? -1.335 -4.472 2.095 1.00 95.31 202 ILE A C 1
ATOM 1555 O O . ILE A 1 202 ? -2.156 -3.655 1.666 1.00 95.31 202 ILE A O 1
ATOM 1559 N N . ARG A 1 203 ? -1.455 -5.028 3.301 1.00 95.81 203 ARG A N 1
ATOM 1560 C CA . ARG A 1 203 ? -2.569 -4.770 4.219 1.00 95.81 203 ARG A CA 1
ATOM 1561 C C . ARG A 1 203 ? -2.077 -4.124 5.504 1.00 95.81 203 ARG A C 1
ATOM 1563 O O . ARG A 1 203 ? -1.049 -4.529 6.039 1.00 95.81 203 ARG A O 1
ATOM 1570 N N . CYS A 1 204 ? -2.834 -3.158 6.018 1.00 95.62 204 CYS A N 1
ATOM 1571 C CA . CYS A 1 204 ? -2.551 -2.570 7.321 1.00 95.62 204 CYS A CA 1
ATOM 1572 C C . CYS A 1 204 ? -3.033 -3.492 8.447 1.00 95.62 204 CYS A C 1
ATOM 1574 O O . CYS A 1 204 ? -4.218 -3.831 8.515 1.00 95.62 204 CYS A O 1
ATOM 1576 N N . LEU A 1 205 ? -2.123 -3.865 9.342 1.00 95.06 205 LEU A N 1
ATOM 1577 C CA . LEU A 1 205 ? -2.381 -4.677 10.530 1.00 95.06 205 LEU A CA 1
ATOM 1578 C C . LEU A 1 205 ? -2.492 -3.835 11.811 1.00 95.06 205 LEU A C 1
ATOM 1580 O O . LEU A 1 205 ? -2.642 -4.399 12.888 1.00 95.06 205 LEU A O 1
ATOM 1584 N N . GLY A 1 206 ? -2.509 -2.503 11.691 1.00 92.69 206 GLY A N 1
AT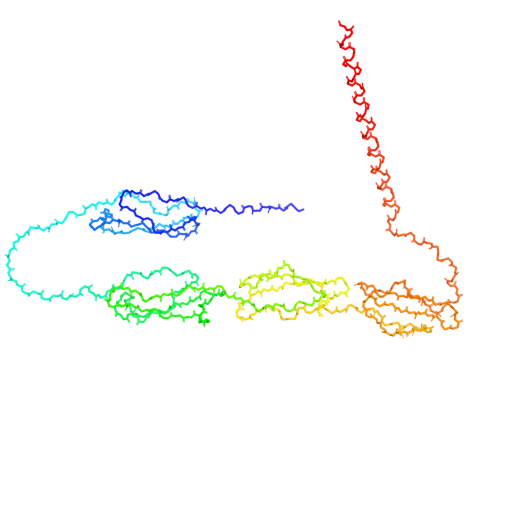OM 1585 C CA . GLY A 1 206 ? -2.629 -1.578 12.816 1.00 92.69 206 GLY A CA 1
ATOM 1586 C C . GLY A 1 206 ? -1.263 -1.269 13.411 1.00 92.69 206 GLY A C 1
ATOM 1587 O O . GLY A 1 206 ? -0.362 -0.857 12.682 1.00 92.69 206 GLY A O 1
ATOM 1588 N N . GLU A 1 207 ? -1.098 -1.475 14.717 1.00 88.75 207 GLU A N 1
ATOM 1589 C CA . GLU A 1 207 ? 0.203 -1.287 15.383 1.00 88.75 207 GLU A CA 1
ATOM 1590 C C . GLU A 1 207 ? 1.301 -2.223 14.863 1.00 88.75 207 GLU A C 1
ATOM 1592 O O . GLU A 1 207 ? 2.465 -1.829 14.831 1.00 88.75 207 GLU A O 1
ATOM 1597 N N . ASP A 1 208 ? 0.932 -3.412 14.380 1.00 91.06 208 ASP A N 1
ATOM 1598 C CA . ASP A 1 208 ? 1.870 -4.378 13.790 1.00 91.06 208 ASP A CA 1
ATOM 1599 C C . ASP A 1 208 ? 2.402 -3.926 12.411 1.00 91.06 208 ASP A C 1
ATOM 1601 O O . ASP A 1 208 ? 3.255 -4.580 11.813 1.00 91.06 208 ASP A O 1
ATOM 1605 N N . GLY A 1 209 ? 1.910 -2.798 11.891 1.00 93.69 209 GLY A N 1
ATOM 1606 C CA . GLY A 1 209 ? 2.353 -2.214 10.633 1.00 93.69 209 GLY A CA 1
ATOM 1607 C C . GLY A 1 209 ? 1.760 -2.891 9.399 1.00 93.69 209 GLY A C 1
ATOM 1608 O O . GLY A 1 209 ? 0.643 -3.410 9.411 1.00 93.69 209 GLY A O 1
ATOM 1609 N N . TRP A 1 210 ? 2.477 -2.807 8.282 1.00 95.00 210 TRP A N 1
ATOM 1610 C CA . TRP A 1 210 ? 2.046 -3.374 7.004 1.00 95.00 210 TRP A CA 1
ATOM 1611 C C . TRP A 1 210 ? 2.458 -4.842 6.884 1.00 95.00 210 TRP A C 1
ATOM 1613 O O . TRP A 1 210 ? 3.495 -5.240 7.405 1.00 95.00 210 TRP A O 1
ATOM 1623 N N . THR A 1 211 ? 1.681 -5.644 6.148 1.00 95.25 211 THR A N 1
ATOM 1624 C CA . THR A 1 211 ? 2.017 -7.058 5.876 1.00 95.25 211 THR A CA 1
ATOM 1625 C C . THR A 1 211 ? 3.350 -7.255 5.156 1.00 95.25 211 THR A C 1
ATOM 1627 O O . THR A 1 211 ? 3.922 -8.333 5.248 1.00 95.25 211 THR A O 1
ATOM 1630 N N . GLU A 1 212 ? 3.813 -6.246 4.421 1.00 91.75 212 GLU A N 1
ATOM 1631 C CA . GLU A 1 212 ? 5.120 -6.220 3.770 1.00 91.75 212 GLU A CA 1
ATOM 1632 C C . GLU A 1 212 ? 5.763 -4.862 4.052 1.00 91.75 212 GLU A C 1
ATOM 1634 O O . GLU A 1 212 ? 5.100 -3.824 3.952 1.00 91.75 212 GLU A O 1
ATOM 1639 N N . ASN A 1 213 ? 7.039 -4.879 4.436 1.00 80.88 213 ASN A N 1
ATOM 1640 C CA . ASN A 1 213 ? 7.787 -3.674 4.783 1.00 80.88 213 ASN A CA 1
ATOM 1641 C C . ASN A 1 213 ? 8.630 -3.163 3.613 1.00 80.88 213 ASN A C 1
ATOM 1643 O O . ASN A 1 213 ? 8.938 -1.973 3.564 1.00 80.88 213 ASN A O 1
ATOM 1647 N N . ASN A 1 214 ? 8.978 -4.039 2.668 1.00 86.81 214 ASN A N 1
ATOM 1648 C CA . ASN A 1 214 ? 9.838 -3.697 1.554 1.00 86.81 214 ASN A CA 1
ATOM 1649 C C . ASN A 1 214 ? 8.997 -3.400 0.315 1.00 86.81 214 ASN A C 1
ATOM 1651 O O . ASN A 1 214 ? 8.639 -4.290 -0.456 1.00 86.81 214 ASN A O 1
ATOM 1655 N N . THR A 1 215 ? 8.696 -2.118 0.134 1.00 89.00 215 THR A N 1
ATOM 1656 C CA . THR A 1 215 ? 7.943 -1.599 -1.013 1.00 89.00 215 THR A CA 1
ATOM 1657 C C . THR A 1 215 ? 8.842 -0.976 -2.082 1.00 89.00 215 THR A C 1
ATOM 1659 O O . THR A 1 215 ? 8.360 -0.200 -2.912 1.00 89.00 215 THR A O 1
ATOM 1662 N N . ASP A 1 216 ? 10.144 -1.271 -2.046 1.00 90.00 216 ASP A N 1
ATOM 1663 C CA . ASP A 1 216 ? 11.121 -0.625 -2.913 1.00 90.00 216 ASP A CA 1
ATOM 1664 C C . ASP A 1 216 ? 11.076 -1.194 -4.332 1.00 90.00 216 ASP A C 1
ATOM 1666 O O . ASP A 1 216 ? 11.086 -2.408 -4.566 1.00 90.00 216 ASP A O 1
ATOM 1670 N N . CYS A 1 217 ? 11.059 -0.277 -5.294 1.00 94.94 217 CYS A N 1
ATOM 1671 C CA . CYS A 1 217 ? 11.151 -0.579 -6.711 1.00 94.94 217 CYS A CA 1
ATOM 1672 C C . CYS A 1 217 ? 12.592 -0.353 -7.174 1.00 94.94 217 CYS A C 1
ATOM 1674 O O . CYS A 1 217 ? 13.119 0.757 -7.094 1.00 94.94 217 CYS A O 1
ATOM 1676 N N . LEU A 1 218 ? 13.223 -1.419 -7.659 1.00 94.81 218 LEU A N 1
ATOM 1677 C CA . LEU A 1 218 ? 14.590 -1.426 -8.165 1.00 94.81 218 LEU A CA 1
ATOM 1678 C C . LEU A 1 218 ? 14.589 -1.230 -9.684 1.00 94.81 218 LEU A C 1
ATOM 1680 O O . LEU A 1 218 ? 13.656 -1.694 -10.349 1.00 94.81 218 LEU A O 1
ATOM 1684 N N . PRO A 1 219 ? 15.603 -0.551 -10.248 1.00 96.25 219 PRO A N 1
ATOM 1685 C CA . PRO A 1 219 ? 15.705 -0.386 -11.690 1.00 96.25 219 PRO A CA 1
ATOM 1686 C C . PRO A 1 219 ? 15.871 -1.743 -12.376 1.00 96.25 219 PRO A C 1
ATOM 1688 O O . PRO A 1 219 ? 16.554 -2.642 -11.882 1.00 96.25 219 PRO A O 1
ATOM 1691 N N . VAL A 1 220 ? 15.248 -1.884 -13.540 1.00 96.44 220 VAL A N 1
ATOM 1692 C CA . VAL A 1 220 ? 15.537 -2.981 -14.460 1.00 96.44 220 VAL A CA 1
ATOM 1693 C C . VAL A 1 220 ? 16.929 -2.760 -15.045 1.00 96.44 220 VAL A C 1
ATOM 1695 O O . VAL A 1 220 ? 17.317 -1.629 -15.342 1.00 96.44 220 VAL A O 1
ATOM 1698 N N . HIS A 1 221 ? 17.674 -3.849 -15.209 1.00 95.62 221 HIS A N 1
ATOM 1699 C CA . HIS A 1 221 ? 18.976 -3.835 -15.859 1.00 95.62 221 HIS A CA 1
ATOM 1700 C C . HIS A 1 221 ? 18.909 -4.594 -17.178 1.00 95.62 221 HIS A C 1
ATOM 1702 O O . HIS A 1 221 ? 18.417 -5.723 -17.218 1.00 95.62 221 HIS A O 1
ATOM 1708 N N . CYS A 1 222 ? 19.431 -3.980 -18.236 1.00 95.25 222 CYS A N 1
ATOM 1709 C CA . CYS A 1 222 ? 19.626 -4.652 -19.509 1.00 95.25 222 CYS A CA 1
ATOM 1710 C C . CYS A 1 222 ? 20.810 -5.623 -19.451 1.00 95.25 222 CYS A C 1
ATOM 1712 O O . CYS A 1 222 ? 21.679 -5.532 -18.574 1.00 95.25 222 CYS A O 1
ATOM 1714 N N . LEU A 1 223 ? 20.855 -6.557 -20.406 1.00 92.56 223 LEU A N 1
ATOM 1715 C CA . LEU A 1 223 ? 21.944 -7.525 -20.494 1.00 92.56 223 LEU A CA 1
ATOM 1716 C C . LEU A 1 223 ? 23.300 -6.796 -20.606 1.00 92.56 223 LEU A C 1
ATOM 1718 O O . LEU A 1 223 ? 23.418 -5.865 -21.409 1.00 92.56 223 LEU A O 1
ATOM 1722 N N . PRO A 1 224 ? 24.329 -7.190 -19.833 1.00 92.94 224 PRO A N 1
ATOM 1723 C CA . PRO A 1 224 ? 25.649 -6.584 -19.940 1.00 92.94 224 PRO A CA 1
ATOM 1724 C C . PRO A 1 224 ? 26.220 -6.726 -21.356 1.00 92.94 224 PRO A C 1
ATOM 1726 O O . PRO A 1 224 ? 26.384 -7.836 -21.861 1.00 92.94 224 PRO A O 1
ATOM 1729 N N . LEU A 1 225 ? 26.554 -5.596 -21.984 1.00 90.31 225 LEU A N 1
ATOM 1730 C CA . LEU A 1 225 ? 27.081 -5.558 -23.355 1.00 90.31 225 LEU A CA 1
ATOM 1731 C C . LEU A 1 225 ? 28.489 -6.160 -23.476 1.00 90.31 225 LEU A C 1
ATOM 1733 O O . LEU A 1 225 ? 28.882 -6.572 -24.559 1.00 90.31 225 LEU A O 1
ATOM 1737 N N . THR A 1 226 ? 29.214 -6.300 -22.362 1.00 86.25 226 THR A N 1
ATOM 1738 C CA . THR A 1 226 ? 30.525 -6.970 -22.291 1.00 86.25 226 THR A CA 1
ATOM 1739 C C . THR A 1 226 ? 30.483 -8.452 -22.672 1.00 86.25 226 THR A C 1
ATOM 1741 O O . THR A 1 226 ? 31.528 -9.066 -22.867 1.00 86.25 226 THR A O 1
ATOM 1744 N N . LEU A 1 227 ? 29.288 -9.042 -22.767 1.00 85.62 227 LEU A N 1
ATOM 1745 C CA . LEU A 1 227 ? 29.091 -10.414 -23.229 1.00 85.62 227 LEU A CA 1
ATOM 1746 C C . LEU A 1 227 ? 29.166 -10.542 -24.762 1.00 85.62 227 LEU A C 1
ATOM 1748 O O . LEU A 1 227 ? 29.288 -11.657 -25.266 1.00 85.62 227 LEU A O 1
ATOM 1752 N N . ILE A 1 228 ? 29.090 -9.431 -25.503 1.00 86.19 228 ILE A N 1
ATOM 1753 C CA . ILE A 1 228 ? 29.174 -9.411 -26.967 1.00 86.19 228 ILE A CA 1
ATOM 1754 C C . ILE A 1 228 ? 30.648 -9.275 -27.370 1.00 86.19 228 ILE A C 1
ATOM 1756 O O . ILE A 1 228 ? 31.314 -8.303 -27.024 1.00 86.19 228 ILE A O 1
ATOM 1760 N N . LYS A 1 229 ? 31.169 -10.275 -28.090 1.00 85.94 229 LYS A N 1
ATOM 1761 C CA . LYS A 1 229 ? 32.569 -10.319 -28.533 1.00 85.94 229 LYS A CA 1
ATOM 1762 C C . LYS A 1 229 ? 32.843 -9.244 -29.592 1.00 85.94 229 LYS A C 1
ATOM 1764 O O . LYS A 1 229 ? 32.001 -9.009 -30.453 1.00 85.94 229 LYS A O 1
ATOM 1769 N N . ASP A 1 230 ? 34.037 -8.654 -29.533 1.00 87.69 230 ASP A N 1
ATOM 1770 C CA . ASP A 1 230 ? 34.545 -7.650 -30.482 1.00 87.69 230 ASP A CA 1
ATOM 1771 C C . ASP A 1 230 ? 33.695 -6.354 -30.538 1.00 87.69 230 ASP A C 1
ATOM 1773 O O . ASP A 1 230 ? 33.795 -5.579 -31.489 1.00 87.69 230 ASP A O 1
ATOM 1777 N N . LEU A 1 231 ? 32.872 -6.109 -29.505 1.00 89.44 231 LEU A N 1
ATOM 1778 C CA . LEU A 1 231 ? 32.091 -4.885 -29.315 1.00 89.44 231 LEU A CA 1
ATOM 1779 C C . LEU A 1 231 ? 32.818 -3.939 -28.348 1.00 89.44 231 LEU A C 1
ATOM 1781 O O . LEU A 1 231 ? 33.002 -4.262 -27.173 1.00 89.44 231 LEU A O 1
ATOM 1785 N N . ASP A 1 232 ? 33.191 -2.760 -28.832 1.00 90.56 232 ASP A N 1
ATOM 1786 C CA . ASP A 1 232 ? 33.663 -1.650 -28.013 1.00 90.56 232 ASP A CA 1
ATOM 1787 C C . ASP A 1 232 ? 32.472 -0.877 -27.431 1.00 90.56 232 ASP A C 1
ATOM 1789 O O . ASP A 1 232 ? 31.466 -0.636 -28.106 1.00 90.56 232 ASP A O 1
ATOM 1793 N N . VAL A 1 233 ? 32.563 -0.527 -26.149 1.00 92.44 233 VAL A N 1
ATOM 1794 C CA . VAL A 1 233 ? 31.447 0.009 -25.361 1.00 92.44 233 VAL A CA 1
ATOM 1795 C C . VAL A 1 233 ? 31.939 1.175 -24.514 1.00 92.44 233 VAL A C 1
ATOM 1797 O O . VAL A 1 233 ? 32.833 1.020 -23.684 1.00 92.44 233 VAL A O 1
ATOM 1800 N N . SER A 1 234 ? 31.301 2.340 -24.649 1.00 91.81 234 SER A N 1
ATOM 1801 C CA . SER A 1 234 ? 31.738 3.557 -23.953 1.00 91.81 234 SER A CA 1
ATOM 1802 C C . SER A 1 234 ? 31.544 3.523 -22.430 1.00 91.81 234 SER A C 1
ATOM 1804 O O . SER A 1 234 ? 32.268 4.193 -21.695 1.00 91.81 234 SER A O 1
ATOM 1806 N N . THR A 1 235 ? 30.553 2.776 -21.932 1.00 91.19 235 THR A N 1
ATOM 1807 C CA . THR A 1 235 ? 30.258 2.630 -20.498 1.00 91.19 235 THR A CA 1
ATOM 1808 C C . THR A 1 235 ? 29.510 1.329 -20.210 1.00 91.19 235 THR A C 1
ATOM 1810 O O . THR A 1 235 ? 28.700 0.873 -21.009 1.00 91.19 235 THR A O 1
ATOM 1813 N N . GLN A 1 236 ? 29.725 0.739 -19.032 1.00 90.75 236 GLN A N 1
ATOM 1814 C CA . GLN A 1 236 ? 29.038 -0.489 -18.604 1.00 90.75 236 GLN A CA 1
ATOM 1815 C C . GLN A 1 236 ? 27.696 -0.226 -17.896 1.00 90.75 236 GLN A C 1
ATOM 1817 O O . GLN A 1 236 ? 27.146 -1.119 -17.253 1.00 90.75 236 GLN A O 1
ATOM 1822 N N . ASN A 1 237 ? 27.159 0.996 -17.966 1.00 94.25 237 ASN A N 1
ATOM 1823 C CA . ASN A 1 237 ? 25.893 1.324 -17.315 1.00 94.25 237 ASN A CA 1
ATOM 1824 C C . ASN A 1 237 ? 24.704 0.657 -18.028 1.00 94.25 237 ASN A C 1
ATOM 1826 O O . ASN A 1 237 ? 24.217 1.163 -19.036 1.00 94.25 237 ASN A O 1
ATOM 1830 N N . SER A 1 238 ? 24.200 -0.440 -17.463 1.00 94.81 238 SER A N 1
ATOM 1831 C CA . SER A 1 238 ? 23.033 -1.174 -17.967 1.00 94.81 238 SER A CA 1
ATOM 1832 C C . SER A 1 238 ? 21.716 -0.823 -17.271 1.00 94.81 238 SER A C 1
ATOM 1834 O O . SER A 1 238 ? 20.742 -1.559 -17.406 1.00 94.81 238 SER A O 1
ATOM 1836 N N . SER A 1 239 ? 21.679 0.249 -16.477 1.00 95.75 239 SER A N 1
ATOM 1837 C CA . SER A 1 239 ? 20.457 0.671 -15.783 1.00 95.75 239 SER A CA 1
ATOM 1838 C C . SER A 1 239 ? 19.393 1.131 -16.775 1.00 95.75 239 SER A C 1
ATOM 1840 O O . SER A 1 239 ? 19.714 1.673 -17.829 1.00 95.75 239 SER A O 1
ATOM 1842 N N . VAL A 1 240 ? 18.121 0.972 -16.422 1.00 96.56 240 VAL A N 1
ATOM 1843 C CA . VAL A 1 240 ? 17.015 1.429 -17.265 1.00 96.56 240 VAL A CA 1
ATOM 1844 C C . VAL A 1 240 ? 17.173 2.885 -17.723 1.00 96.56 240 VAL A C 1
ATOM 1846 O O . VAL A 1 240 ? 17.607 3.752 -16.964 1.00 96.56 240 VAL A O 1
ATOM 1849 N N . TYR A 1 241 ? 16.819 3.143 -18.981 1.00 95.62 241 TYR A N 1
ATOM 1850 C CA . TYR A 1 241 ? 16.952 4.423 -19.681 1.00 95.62 241 TYR A CA 1
ATOM 1851 C C . TYR A 1 241 ? 18.389 4.941 -19.843 1.00 95.62 241 TYR A C 1
ATOM 1853 O O . TYR A 1 241 ? 18.573 6.064 -20.315 1.00 95.62 241 TYR A O 1
ATOM 1861 N N . SER A 1 242 ? 19.416 4.153 -19.502 1.00 96.44 242 SER A N 1
ATOM 1862 C CA . SER A 1 242 ? 20.792 4.502 -19.848 1.00 96.44 242 SER A CA 1
ATOM 1863 C C . SER A 1 242 ? 20.989 4.463 -21.363 1.00 96.44 242 SER A C 1
ATOM 1865 O O . SER A 1 242 ? 20.432 3.608 -22.053 1.00 96.44 242 SER A O 1
ATOM 1867 N N . ALA A 1 243 ? 21.793 5.392 -21.876 1.00 96.12 243 ALA A N 1
ATOM 1868 C CA . ALA A 1 243 ? 22.235 5.410 -23.262 1.00 96.12 243 ALA A CA 1
ATOM 1869 C C . ALA A 1 243 ? 23.739 5.136 -23.308 1.00 96.12 243 ALA A C 1
ATOM 1871 O O . ALA A 1 243 ? 24.512 5.746 -22.563 1.00 96.12 243 ALA A O 1
ATOM 1872 N N . VAL A 1 244 ? 24.142 4.207 -24.168 1.00 95.44 244 VAL A N 1
ATOM 1873 C CA . VAL A 1 244 ? 25.519 3.729 -24.288 1.00 95.44 244 VAL A CA 1
ATOM 1874 C C . VAL A 1 244 ? 25.916 3.749 -25.753 1.00 95.44 244 VAL A C 1
ATOM 1876 O O . VAL A 1 244 ? 25.142 3.337 -26.615 1.00 95.44 244 VAL A O 1
ATOM 1879 N N . ASN A 1 245 ? 27.120 4.234 -26.040 1.00 94.25 245 ASN A N 1
ATOM 1880 C CA . ASN A 1 245 ? 27.663 4.204 -27.391 1.00 94.25 245 ASN A CA 1
ATOM 1881 C C . ASN A 1 245 ? 28.438 2.906 -27.582 1.00 94.25 245 ASN A C 1
ATOM 1883 O O . ASN A 1 245 ? 29.241 2.538 -26.721 1.00 94.25 245 ASN A O 1
ATOM 1887 N N . VAL A 1 246 ? 28.186 2.239 -28.702 1.00 92.62 246 VAL A N 1
ATOM 1888 C CA . VAL A 1 246 ? 28.831 0.985 -29.077 1.00 92.62 246 VAL A CA 1
ATOM 1889 C C . VAL A 1 246 ? 29.357 1.046 -30.505 1.00 92.62 246 VAL A C 1
ATOM 1891 O O . VA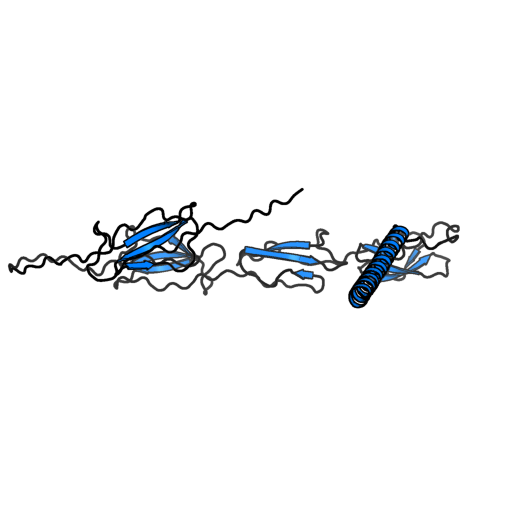L A 1 246 ? 28.759 1.692 -31.369 1.00 92.62 246 VAL A O 1
ATOM 1894 N N . SER A 1 247 ? 30.455 0.347 -30.755 1.00 91.25 247 SER A N 1
ATOM 1895 C CA . SER A 1 247 ? 31.065 0.184 -32.078 1.00 91.25 247 SER A CA 1
ATOM 1896 C C . SER A 1 247 ? 31.733 -1.182 -32.164 1.00 91.25 247 SER A C 1
ATOM 1898 O O . SER A 1 247 ? 32.226 -1.687 -31.164 1.00 91.25 247 SER A O 1
ATOM 1900 N N . CYS A 1 248 ? 31.753 -1.804 -33.339 1.00 88.50 248 CYS A N 1
ATOM 1901 C CA . CYS A 1 248 ? 32.550 -3.017 -33.528 1.00 88.50 248 CYS A CA 1
ATOM 1902 C C . CYS A 1 248 ? 34.026 -2.655 -33.720 1.00 88.50 248 CYS A C 1
ATOM 1904 O O . CYS A 1 248 ? 34.338 -1.626 -34.323 1.00 88.50 248 CYS A O 1
ATOM 1906 N N . ASP A 1 249 ? 34.925 -3.503 -33.224 1.00 82.44 249 ASP A N 1
ATOM 1907 C CA . ASP A 1 249 ? 36.365 -3.301 -33.385 1.00 82.44 249 ASP A CA 1
ATOM 1908 C C . ASP A 1 249 ? 36.748 -3.217 -34.876 1.00 82.44 249 ASP A C 1
ATOM 1910 O O . ASP A 1 249 ? 36.328 -4.029 -35.705 1.00 82.44 249 ASP A O 1
ATOM 1914 N N . GLY A 1 250 ? 37.517 -2.187 -35.229 1.00 76.50 250 GLY A N 1
ATOM 1915 C CA . GLY A 1 250 ? 37.890 -1.875 -36.610 1.00 76.50 250 GLY A CA 1
ATOM 1916 C C . GLY A 1 250 ? 36.814 -1.188 -37.462 1.00 76.50 250 GLY A C 1
ATOM 1917 O O . GLY A 1 250 ? 37.033 -1.034 -38.666 1.00 76.50 250 GLY A O 1
ATOM 1918 N N . TRP A 1 251 ? 35.666 -0.784 -36.900 1.00 75.94 251 TRP A N 1
ATOM 1919 C CA . TRP A 1 251 ? 34.611 -0.047 -37.615 1.00 75.94 251 TRP A CA 1
ATOM 1920 C C . TRP A 1 251 ? 34.459 1.387 -37.081 1.00 75.94 251 TRP A C 1
ATOM 1922 O O . TRP A 1 251 ? 34.297 1.595 -35.884 1.00 75.94 251 TRP A O 1
ATOM 1932 N N . ASP A 1 252 ? 34.388 2.379 -37.978 1.00 74.31 252 ASP A N 1
ATOM 1933 C CA . ASP A 1 252 ? 34.158 3.800 -37.631 1.00 74.31 252 ASP A CA 1
ATOM 1934 C C . ASP A 1 252 ? 32.677 4.138 -37.343 1.00 74.31 252 ASP A C 1
ATOM 1936 O O . ASP A 1 252 ? 32.301 5.303 -37.188 1.00 74.31 252 ASP A O 1
ATOM 1940 N N . HIS A 1 253 ? 31.796 3.134 -37.297 1.00 83.38 253 HIS A N 1
ATOM 1941 C CA . HIS A 1 253 ? 30.368 3.350 -37.093 1.00 83.38 253 HIS A CA 1
ATOM 1942 C C . HIS A 1 253 ? 29.981 3.195 -35.620 1.00 83.38 253 HIS A C 1
ATOM 1944 O O . HIS A 1 253 ? 29.978 2.091 -35.076 1.00 83.38 253 HIS A O 1
ATOM 1950 N N . VAL A 1 254 ? 29.615 4.317 -34.998 1.00 89.94 254 VAL A N 1
ATOM 1951 C CA . VAL A 1 254 ? 29.149 4.374 -33.609 1.00 89.94 254 VAL A CA 1
ATOM 1952 C C . VAL A 1 254 ? 27.625 4.414 -33.577 1.00 89.94 254 VAL A C 1
ATOM 1954 O O . VAL A 1 254 ? 27.006 5.288 -34.185 1.00 89.94 254 VAL A O 1
ATOM 1957 N N . ILE A 1 255 ? 27.026 3.494 -32.823 1.00 91.38 255 ILE A N 1
ATOM 1958 C CA . ILE A 1 255 ? 25.582 3.415 -32.593 1.00 91.38 255 ILE A CA 1
ATOM 1959 C C . ILE A 1 255 ? 25.310 3.699 -31.117 1.00 91.38 255 ILE A C 1
ATOM 1961 O O . ILE A 1 255 ? 25.986 3.170 -30.238 1.00 91.38 255 ILE A O 1
ATOM 1965 N N . THR A 1 256 ? 24.297 4.511 -30.827 1.00 94.62 256 THR A N 1
ATOM 1966 C CA . THR A 1 256 ? 23.807 4.697 -29.457 1.00 94.62 256 THR A CA 1
ATOM 1967 C C . THR A 1 256 ? 22.664 3.726 -29.189 1.00 94.62 256 THR A C 1
ATOM 1969 O O . THR A 1 256 ? 21.627 3.789 -29.850 1.00 94.62 256 THR A O 1
ATOM 1972 N N . VAL A 1 257 ? 22.838 2.851 -28.201 1.00 95.19 257 VAL A N 1
ATOM 1973 C CA . VAL A 1 257 ? 21.809 1.924 -27.717 1.00 95.19 257 VAL A CA 1
ATOM 1974 C C . VAL A 1 257 ? 21.262 2.407 -26.378 1.00 95.19 257 VAL A C 1
ATOM 1976 O O . VAL A 1 257 ? 22.005 2.898 -25.531 1.00 95.19 257 VAL A O 1
ATOM 1979 N N . THR A 1 258 ? 19.951 2.288 -26.186 1.00 96.69 258 THR A N 1
ATOM 1980 C CA . THR A 1 258 ? 19.246 2.731 -24.975 1.00 96.69 258 THR A CA 1
ATOM 1981 C C . THR A 1 258 ? 18.630 1.541 -24.256 1.00 96.69 258 THR A C 1
ATOM 1983 O O . THR A 1 258 ? 17.975 0.717 -24.892 1.00 96.69 258 THR A O 1
ATOM 1986 N N . CYS A 1 259 ? 18.810 1.442 -22.940 1.00 97.31 259 CYS A N 1
ATOM 1987 C CA . CYS A 1 259 ? 18.183 0.394 -22.144 1.00 97.31 259 CYS A CA 1
ATOM 1988 C C . CYS A 1 259 ? 16.696 0.713 -21.931 1.00 97.31 259 CYS A C 1
ATOM 1990 O O . CYS A 1 259 ? 16.343 1.724 -21.323 1.00 97.31 259 CYS A O 1
ATOM 1992 N N . LEU A 1 260 ? 15.801 -0.129 -22.441 1.00 96.50 260 LEU A N 1
ATOM 1993 C CA . LEU A 1 260 ? 14.359 0.072 -22.334 1.00 96.50 260 LEU A CA 1
ATOM 1994 C C . LEU A 1 260 ? 13.804 -0.402 -20.990 1.00 96.50 260 LEU A C 1
ATOM 1996 O O . LEU A 1 260 ? 14.384 -1.222 -20.282 1.00 96.50 260 LEU A O 1
ATOM 2000 N N . ALA A 1 261 ? 12.587 0.054 -20.687 1.00 95.44 261 ALA A N 1
ATOM 2001 C CA . ALA A 1 261 ? 11.817 -0.366 -19.519 1.00 95.44 261 ALA A CA 1
ATOM 2002 C C . ALA A 1 261 ? 11.548 -1.882 -19.442 1.00 95.44 261 ALA A C 1
ATOM 2004 O O . ALA A 1 261 ? 11.206 -2.394 -18.372 1.00 95.44 261 ALA A O 1
ATOM 2005 N N . THR A 1 262 ? 11.655 -2.584 -20.572 1.00 93.69 262 THR A N 1
ATOM 2006 C CA . THR A 1 262 ? 11.490 -4.037 -20.681 1.00 93.69 262 THR A CA 1
ATOM 2007 C C . THR A 1 262 ? 12.734 -4.812 -20.249 1.00 93.69 262 THR A C 1
ATOM 2009 O O . THR A 1 262 ? 12.605 -5.983 -19.907 1.00 93.69 262 THR A O 1
ATOM 2012 N N . GLY A 1 263 ? 13.902 -4.160 -20.192 1.00 94.19 263 GLY A N 1
ATOM 2013 C CA . GLY A 1 263 ? 15.200 -4.808 -19.981 1.00 94.19 263 GLY A CA 1
ATOM 2014 C C . GLY A 1 263 ? 15.951 -5.135 -21.274 1.00 94.19 263 GLY A C 1
ATOM 2015 O O . GLY A 1 263 ? 16.980 -5.806 -21.223 1.00 94.19 263 GLY A O 1
ATOM 2016 N N . ASP A 1 264 ? 15.472 -4.637 -22.415 1.00 94.69 264 ASP A N 1
ATOM 2017 C CA . ASP A 1 264 ? 16.108 -4.829 -23.717 1.00 94.69 264 ASP A CA 1
ATOM 2018 C C . ASP A 1 264 ? 16.836 -3.563 -24.175 1.00 94.69 264 ASP A C 1
ATOM 2020 O O . ASP A 1 264 ? 16.383 -2.442 -23.938 1.00 94.69 264 ASP A O 1
ATOM 2024 N N . TRP A 1 265 ? 17.953 -3.738 -24.877 1.00 95.38 265 TRP A N 1
ATOM 2025 C CA . TRP A 1 265 ? 18.634 -2.641 -25.562 1.00 95.38 265 TRP A CA 1
ATOM 2026 C C . TRP A 1 265 ? 17.923 -2.298 -26.873 1.00 95.38 265 TRP A C 1
ATOM 2028 O O . TRP A 1 265 ? 17.585 -3.194 -27.648 1.00 95.38 265 TRP A O 1
ATOM 2038 N N . TYR A 1 266 ? 17.739 -1.003 -27.141 1.00 95.62 266 TYR A N 1
ATOM 2039 C CA . TYR A 1 266 ? 17.166 -0.511 -28.391 1.00 95.62 266 TYR A CA 1
ATOM 2040 C C . TYR A 1 266 ? 17.955 0.677 -28.985 1.00 95.62 266 TYR A C 1
ATOM 2042 O O . TYR A 1 266 ? 18.190 1.656 -28.271 1.00 95.62 266 TYR A O 1
ATOM 2050 N N . PRO A 1 267 ? 18.323 0.641 -30.283 1.00 93.88 267 PRO A N 1
ATOM 2051 C CA . PRO A 1 267 ? 18.205 -0.516 -31.175 1.00 93.88 267 PRO A CA 1
ATOM 2052 C C . PRO A 1 267 ? 19.013 -1.714 -30.649 1.00 93.88 267 PRO A C 1
ATOM 2054 O O . PRO A 1 267 ? 19.853 -1.567 -29.760 1.00 93.88 267 PRO A O 1
ATOM 2057 N N . THR A 1 268 ? 18.721 -2.913 -31.153 1.00 90.62 268 THR A N 1
ATOM 2058 C CA . THR A 1 268 ? 19.453 -4.118 -30.746 1.00 90.62 268 THR A CA 1
ATOM 2059 C C . THR A 1 268 ? 20.939 -3.962 -31.090 1.00 90.62 268 THR A C 1
ATOM 2061 O O . THR A 1 268 ? 21.239 -3.585 -32.227 1.00 90.62 268 THR A O 1
ATOM 2064 N N . PRO A 1 269 ? 21.867 -4.246 -30.157 1.00 89.69 269 PRO A N 1
ATOM 2065 C CA . PRO A 1 269 ? 23.298 -4.125 -30.414 1.00 89.69 269 PRO A CA 1
ATOM 2066 C C . PRO A 1 269 ? 23.748 -4.979 -31.614 1.00 89.69 269 PRO A C 1
ATOM 2068 O O . PRO A 1 269 ? 23.218 -6.080 -31.799 1.00 89.69 269 PRO A O 1
ATOM 2071 N N . PRO A 1 270 ? 24.721 -4.512 -32.421 1.00 86.62 270 PRO A N 1
ATOM 2072 C CA . PRO A 1 270 ? 25.234 -5.272 -33.557 1.00 86.62 270 PRO A CA 1
ATOM 2073 C C . PRO A 1 270 ? 26.032 -6.502 -33.100 1.00 86.62 270 PRO A C 1
ATOM 2075 O O . PRO A 1 270 ? 26.643 -6.511 -32.031 1.00 86.62 270 PRO A O 1
ATOM 2078 N N . ILE A 1 271 ? 26.059 -7.539 -33.940 1.00 84.75 271 ILE A N 1
ATOM 2079 C CA . ILE A 1 271 ? 26.896 -8.729 -33.744 1.00 84.75 271 ILE A CA 1
ATOM 2080 C C . ILE A 1 271 ? 28.145 -8.566 -34.615 1.00 84.75 271 ILE A C 1
ATOM 2082 O O . ILE A 1 271 ? 28.050 -8.591 -35.838 1.00 84.75 271 ILE A O 1
ATOM 2086 N N . CYS A 1 272 ? 29.320 -8.441 -34.001 1.00 83.00 272 CYS A N 1
ATOM 2087 C CA . CYS A 1 272 ? 30.569 -8.107 -34.698 1.00 83.00 272 CYS A CA 1
ATOM 2088 C C . CYS A 1 272 ? 31.254 -9.301 -35.406 1.00 83.00 272 CYS A C 1
ATOM 2090 O O . CYS A 1 272 ? 32.418 -9.211 -35.783 1.00 83.00 272 CYS A O 1
ATOM 2092 N N . ASN A 1 273 ? 30.554 -10.430 -35.594 1.00 72.19 273 ASN A N 1
ATOM 2093 C CA . ASN A 1 273 ? 31.148 -11.703 -36.033 1.00 72.19 273 ASN A CA 1
ATOM 2094 C C . ASN A 1 273 ? 30.930 -12.053 -37.521 1.00 72.19 273 ASN A C 1
ATOM 2096 O O . ASN A 1 273 ? 31.279 -13.157 -37.930 1.00 72.19 273 ASN A O 1
ATOM 2100 N N . ASP A 1 274 ? 30.358 -11.166 -38.341 1.00 57.16 274 ASP A N 1
ATOM 2101 C CA . ASP A 1 274 ? 30.249 -11.420 -39.783 1.00 57.16 274 ASP A CA 1
ATOM 2102 C C . ASP A 1 274 ? 30.247 -10.120 -40.601 1.00 57.16 274 ASP A C 1
ATOM 2104 O O . ASP A 1 274 ? 29.445 -9.212 -40.388 1.00 57.16 274 ASP A O 1
ATOM 2108 N N . SER A 1 275 ? 31.155 -10.047 -41.571 1.00 56.31 275 SER A N 1
ATOM 2109 C CA . SER A 1 275 ? 31.372 -8.902 -42.465 1.00 56.31 275 SER A CA 1
ATOM 2110 C C . SER A 1 275 ? 30.338 -8.812 -43.600 1.00 56.31 275 SER A C 1
ATOM 2112 O O . SER A 1 275 ? 30.503 -8.020 -44.525 1.00 56.31 275 SER A O 1
ATOM 2114 N N . SER A 1 276 ? 29.254 -9.593 -43.542 1.00 51.88 276 SER A N 1
ATOM 2115 C CA . SER A 1 276 ? 28.287 -9.734 -44.639 1.00 51.88 276 SER A CA 1
ATOM 2116 C C . SER A 1 276 ? 26.893 -9.128 -44.399 1.00 51.88 276 SER A C 1
ATOM 2118 O O . SER A 1 276 ? 26.112 -9.034 -45.346 1.00 51.88 276 SER A O 1
ATOM 2120 N N . HIS A 1 277 ? 26.566 -8.629 -43.201 1.00 53.47 277 HIS A N 1
ATOM 2121 C CA . HIS A 1 277 ? 25.188 -8.210 -42.879 1.00 53.47 277 HIS A CA 1
ATOM 2122 C C . HIS A 1 277 ? 24.871 -6.704 -42.969 1.00 53.47 277 HIS A C 1
ATOM 2124 O O . HIS A 1 277 ? 23.837 -6.269 -42.470 1.00 53.47 277 HIS A O 1
ATOM 2130 N N . LEU A 1 278 ? 25.678 -5.909 -43.684 1.00 51.38 278 LEU A N 1
ATOM 2131 C CA . LEU A 1 278 ? 25.274 -4.557 -44.120 1.00 51.38 278 LEU A CA 1
ATOM 2132 C C . LEU A 1 278 ? 24.646 -4.531 -45.528 1.00 51.38 278 LEU A C 1
ATOM 2134 O O . LEU A 1 278 ? 24.705 -3.526 -46.234 1.00 51.38 278 LEU A O 1
ATOM 2138 N N . SER A 1 279 ? 24.009 -5.629 -45.933 1.00 48.19 279 SER A N 1
ATOM 2139 C CA . SER A 1 279 ? 23.075 -5.624 -47.061 1.00 48.19 279 SER A CA 1
ATOM 2140 C C . SER A 1 279 ? 21.656 -5.646 -46.492 1.00 48.19 279 SER A C 1
ATOM 2142 O O . SER A 1 279 ? 21.280 -6.620 -45.850 1.00 48.19 279 SER A O 1
ATOM 2144 N N . SER A 1 280 ? 20.907 -4.564 -46.709 1.00 49.47 280 SER A N 1
ATOM 2145 C CA . SER A 1 280 ? 19.482 -4.378 -46.385 1.00 49.47 280 SER A CA 1
ATOM 2146 C C . SER A 1 280 ? 19.084 -4.514 -44.908 1.00 49.47 280 SER A C 1
ATOM 2148 O O . SER A 1 280 ? 18.506 -5.514 -44.486 1.00 49.47 280 SER A O 1
ATOM 2150 N N . MET A 1 281 ? 19.236 -3.428 -44.150 1.00 50.25 281 MET A N 1
ATOM 2151 C CA . MET A 1 281 ? 18.185 -3.079 -43.194 1.00 50.25 281 MET A CA 1
ATOM 2152 C C . MET A 1 281 ? 17.094 -2.368 -44.006 1.00 50.25 281 MET A C 1
ATOM 2154 O O . MET A 1 281 ? 17.010 -1.142 -44.025 1.00 50.25 281 MET A O 1
ATOM 2158 N N . ASP A 1 282 ? 16.328 -3.143 -44.779 1.00 56.41 282 ASP A N 1
ATOM 2159 C CA . ASP A 1 282 ? 15.044 -2.646 -45.271 1.00 56.41 282 ASP A CA 1
ATOM 2160 C C . ASP A 1 282 ? 14.193 -2.318 -44.036 1.00 56.41 282 ASP A C 1
ATOM 2162 O O . ASP A 1 282 ? 14.278 -3.043 -43.038 1.00 56.41 282 ASP A O 1
ATOM 2166 N N . PRO A 1 283 ? 13.412 -1.225 -44.040 1.00 54.31 283 PRO A N 1
ATOM 2167 C CA . PRO A 1 283 ? 12.545 -0.906 -42.918 1.00 54.31 283 PRO A CA 1
ATOM 2168 C C . PRO A 1 283 ? 11.599 -2.088 -42.687 1.00 54.31 283 PRO A C 1
ATOM 2170 O O . PRO A 1 283 ? 10.660 -2.301 -43.450 1.00 54.31 283 PRO A O 1
ATOM 2173 N N . THR A 1 284 ? 11.852 -2.877 -41.642 1.00 61.00 284 THR A N 1
ATOM 2174 C CA . THR A 1 284 ? 10.917 -3.900 -41.184 1.00 61.00 284 THR A CA 1
ATOM 2175 C C . THR A 1 284 ? 9.658 -3.180 -40.730 1.00 61.00 284 THR A C 1
ATOM 2177 O O . THR A 1 284 ? 9.666 -2.487 -39.710 1.00 61.00 284 THR A O 1
ATOM 2180 N N . GLU A 1 285 ? 8.591 -3.300 -41.521 1.00 58.22 285 GLU A N 1
ATOM 2181 C CA . GLU A 1 285 ? 7.25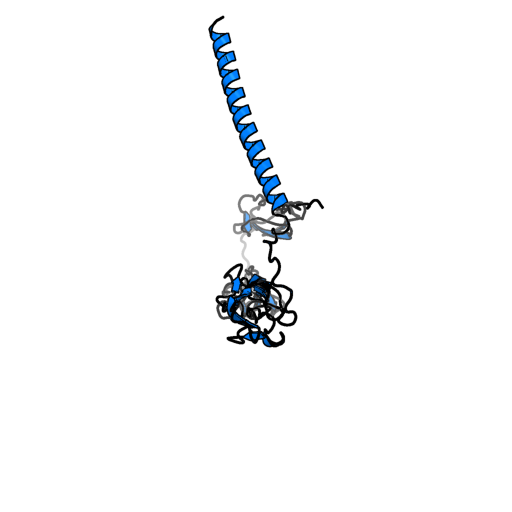1 -2.900 -41.108 1.00 58.22 285 GLU A CA 1
ATOM 2182 C C . GLU A 1 285 ? 6.947 -3.536 -39.747 1.00 58.22 285 GLU A C 1
ATOM 2184 O O . GLU A 1 285 ? 7.178 -4.727 -39.545 1.00 58.22 285 GLU A O 1
ATOM 2189 N N . ALA A 1 286 ? 6.454 -2.739 -38.796 1.00 56.62 286 ALA A N 1
ATOM 2190 C CA . ALA A 1 286 ? 6.001 -3.272 -37.519 1.00 56.62 286 ALA A CA 1
ATOM 2191 C C . ALA A 1 286 ? 4.918 -4.332 -37.772 1.00 56.62 286 ALA A C 1
ATOM 2193 O O . ALA A 1 286 ? 3.964 -4.058 -38.506 1.00 56.62 286 ALA A O 1
ATOM 2194 N N . ASP A 1 287 ? 5.045 -5.509 -37.155 1.00 59.25 287 ASP A N 1
ATOM 2195 C CA . ASP A 1 287 ? 4.046 -6.575 -37.258 1.00 59.25 287 ASP A CA 1
ATOM 2196 C C . ASP A 1 287 ? 2.641 -6.012 -36.975 1.00 59.25 287 ASP A C 1
ATOM 2198 O O . ASP A 1 287 ? 2.332 -5.546 -35.877 1.00 59.25 287 ASP A O 1
ATOM 2202 N N . GLY A 1 288 ? 1.786 -6.013 -38.002 1.00 59.84 288 GLY A N 1
ATOM 2203 C CA . GLY A 1 288 ? 0.412 -5.507 -37.931 1.00 59.84 288 GLY A CA 1
ATOM 2204 C C . GLY A 1 288 ? 0.174 -4.090 -38.474 1.00 59.84 288 GLY A C 1
ATOM 2205 O O . GLY A 1 288 ? -0.984 -3.668 -38.502 1.00 59.84 288 GLY A O 1
ATOM 2206 N N . SER A 1 289 ? 1.189 -3.371 -38.969 1.00 67.00 289 SER A N 1
ATOM 2207 C CA . SER A 1 289 ? 1.031 -2.052 -39.622 1.00 67.00 289 SER A CA 1
ATOM 2208 C C . SER A 1 289 ? -0.012 -2.077 -40.753 1.00 67.00 289 SER A C 1
ATOM 2210 O O . SER A 1 289 ? -0.885 -1.209 -40.826 1.00 67.00 289 SER A O 1
ATOM 2212 N N . ASN A 1 290 ? 0.001 -3.141 -41.561 1.00 73.88 290 ASN A N 1
ATOM 2213 C CA . ASN A 1 290 ? -0.954 -3.382 -42.642 1.00 73.88 290 ASN A CA 1
ATOM 2214 C C . ASN A 1 290 ? -2.390 -3.542 -42.124 1.00 73.88 290 ASN A C 1
ATOM 2216 O O . ASN A 1 290 ? -3.339 -3.037 -42.724 1.00 73.88 290 ASN A O 1
ATOM 2220 N N . ILE A 1 291 ? -2.564 -4.173 -40.961 1.00 77.56 291 ILE A N 1
ATOM 2221 C CA . ILE A 1 291 ? -3.876 -4.366 -40.334 1.00 77.56 291 ILE A CA 1
ATOM 2222 C C . ILE A 1 291 ? -4.403 -3.033 -39.789 1.00 77.56 291 ILE A C 1
ATOM 2224 O O . ILE A 1 291 ? -5.556 -2.684 -40.043 1.00 77.56 291 ILE A O 1
ATOM 2228 N N . PHE A 1 292 ? -3.568 -2.247 -39.101 1.00 76.81 292 PHE A N 1
ATOM 2229 C CA . PHE A 1 292 ? -3.949 -0.913 -38.618 1.00 76.81 292 PHE A CA 1
ATOM 2230 C C . PHE A 1 292 ? -4.313 0.038 -39.769 1.00 76.81 292 PHE A C 1
ATOM 2232 O O . PHE A 1 292 ? -5.298 0.777 -39.672 1.00 76.81 292 PHE A O 1
ATOM 2239 N N . GLY A 1 293 ? -3.577 -0.020 -40.883 1.00 78.38 293 GLY A N 1
ATOM 2240 C CA . GLY A 1 293 ? -3.893 0.718 -42.107 1.00 78.38 293 GLY A CA 1
ATOM 2241 C C . GLY A 1 293 ? -5.260 0.337 -42.683 1.00 78.38 293 GLY A C 1
ATOM 2242 O O . GLY A 1 293 ? -6.089 1.205 -42.943 1.00 78.38 293 GLY A O 1
ATOM 2243 N N . ILE A 1 294 ? -5.550 -0.961 -42.804 1.00 85.56 294 ILE A N 1
ATOM 2244 C CA . ILE A 1 294 ? -6.831 -1.448 -43.340 1.00 85.56 294 ILE A CA 1
ATOM 2245 C C . ILE A 1 294 ? -8.004 -1.099 -42.415 1.00 85.56 294 ILE A C 1
ATOM 2247 O O . ILE A 1 294 ? -9.048 -0.653 -42.894 1.00 85.56 294 ILE A O 1
ATOM 2251 N N . ILE A 1 295 ? -7.850 -1.255 -41.095 1.00 86.44 295 ILE A N 1
ATOM 2252 C CA . ILE A 1 295 ? -8.910 -0.928 -40.128 1.00 86.44 295 ILE A CA 1
ATOM 2253 C C . ILE A 1 295 ? -9.193 0.577 -40.140 1.00 86.44 295 ILE A C 1
ATOM 2255 O O . ILE A 1 295 ? -10.356 0.980 -40.157 1.00 86.44 295 ILE A O 1
ATOM 2259 N N . SER A 1 296 ? -8.154 1.415 -40.176 1.00 84.62 296 SER A N 1
ATOM 2260 C CA . SER A 1 296 ? -8.325 2.872 -40.221 1.00 84.62 296 SER A CA 1
ATOM 2261 C C . SER A 1 296 ? -8.976 3.342 -41.527 1.00 84.62 296 SER A C 1
ATOM 2263 O O . SER A 1 296 ? -9.924 4.126 -41.476 1.00 84.62 296 SER A O 1
ATOM 2265 N N . LEU A 1 297 ? -8.573 2.803 -42.685 1.00 89.69 297 LEU A N 1
ATOM 2266 C CA . LEU A 1 297 ? -9.238 3.044 -43.975 1.00 89.69 297 LEU A CA 1
ATOM 2267 C C . LEU A 1 297 ? -10.702 2.577 -43.969 1.00 89.69 297 LEU A C 1
ATOM 2269 O O . LEU A 1 297 ? -11.589 3.293 -44.439 1.00 89.69 297 LEU A O 1
ATOM 2273 N N . GLY A 1 298 ? -10.983 1.408 -43.391 1.00 91.88 298 GLY A N 1
ATOM 2274 C CA . GLY A 1 298 ? -12.342 0.887 -43.230 1.00 91.88 298 GLY A CA 1
ATOM 2275 C C . GLY A 1 298 ? -13.225 1.797 -42.372 1.00 91.88 298 GLY A C 1
ATOM 2276 O O . GLY A 1 298 ? -14.339 2.139 -42.761 1.00 91.88 298 GLY A O 1
ATOM 2277 N N . LEU A 1 299 ? -12.721 2.263 -41.229 1.00 92.44 299 LEU A N 1
ATOM 2278 C CA . LEU A 1 299 ? -13.465 3.173 -40.353 1.00 92.44 299 LEU A CA 1
ATOM 2279 C C . LEU A 1 299 ? -13.710 4.535 -41.013 1.00 92.44 299 LEU A C 1
ATOM 2281 O O . LEU A 1 299 ? -14.821 5.062 -40.937 1.00 92.44 299 LEU A O 1
ATOM 2285 N N . MET A 1 300 ? -12.710 5.078 -41.712 1.00 92.88 300 MET A N 1
ATOM 2286 C CA . MET A 1 300 ? -12.843 6.348 -42.429 1.00 92.88 300 MET A CA 1
ATOM 2287 C C . MET A 1 300 ? -13.859 6.263 -43.571 1.00 92.88 300 MET A C 1
ATOM 2289 O O . MET A 1 300 ? -14.686 7.160 -43.727 1.00 92.88 300 MET A O 1
ATOM 2293 N N . THR A 1 301 ? -13.857 5.173 -44.340 1.00 94.12 301 THR A N 1
ATOM 2294 C CA . THR A 1 301 ? -14.832 4.973 -45.426 1.00 94.12 301 THR A CA 1
ATOM 2295 C C . THR A 1 301 ? -16.257 4.824 -44.897 1.00 94.12 301 THR A C 1
ATOM 2297 O O . THR A 1 301 ? -17.163 5.477 -45.414 1.00 94.12 301 THR A O 1
ATOM 2300 N N . VAL A 1 302 ? -16.467 4.055 -43.822 1.00 94.69 302 VAL A N 1
ATOM 2301 C CA . VAL A 1 302 ? -17.782 3.933 -43.166 1.00 94.69 302 VAL A CA 1
ATOM 2302 C C . VAL A 1 302 ? -18.281 5.289 -42.664 1.00 94.69 302 VAL A C 1
ATOM 2304 O O . VAL A 1 302 ? -19.450 5.626 -42.864 1.00 94.69 302 VAL A O 1
ATOM 2307 N N . PHE A 1 303 ? -17.405 6.092 -42.059 1.00 94.12 303 PHE A N 1
ATOM 2308 C CA . PHE A 1 303 ? -17.760 7.420 -41.563 1.00 94.12 303 PHE A CA 1
ATOM 2309 C C . PHE A 1 303 ? -18.177 8.371 -42.695 1.00 94.12 303 PHE A C 1
ATOM 2311 O O . PHE A 1 303 ? -19.218 9.024 -42.605 1.00 94.12 303 PHE A O 1
ATOM 2318 N N . VAL A 1 304 ? -17.427 8.394 -43.802 1.00 93.50 304 VAL A N 1
ATOM 2319 C CA . VAL A 1 304 ? -17.762 9.202 -44.987 1.00 93.50 304 VAL A CA 1
ATOM 2320 C C . VAL A 1 304 ? -19.095 8.763 -45.602 1.00 93.50 304 VAL A C 1
ATOM 2322 O O . VAL A 1 304 ? -19.935 9.608 -45.912 1.00 93.50 304 VAL A O 1
ATOM 2325 N N . VAL A 1 305 ? -19.342 7.455 -45.725 1.00 93.88 305 VAL A N 1
ATOM 2326 C CA . VAL A 1 305 ? -20.620 6.931 -46.237 1.00 93.88 305 VAL A CA 1
ATOM 2327 C C . VAL A 1 305 ? -21.786 7.323 -45.326 1.00 93.88 305 VAL A C 1
ATOM 2329 O O . VAL A 1 305 ? -22.841 7.713 -45.825 1.00 93.88 305 VAL A O 1
ATOM 2332 N N . ALA A 1 306 ? -21.611 7.279 -44.003 1.00 89.38 306 ALA A N 1
ATOM 2333 C CA . ALA A 1 306 ? -22.645 7.688 -43.054 1.00 89.38 306 ALA A CA 1
ATOM 2334 C C . ALA A 1 306 ? -23.005 9.179 -43.181 1.00 89.38 306 ALA A C 1
ATOM 2336 O O . ALA A 1 306 ? -24.191 9.518 -43.153 1.00 89.38 306 ALA A O 1
ATOM 2337 N N . ILE A 1 307 ? -22.010 10.054 -43.381 1.00 89.06 307 ILE A N 1
ATOM 2338 C CA . ILE A 1 307 ? -22.234 11.486 -43.640 1.00 89.06 307 ILE A CA 1
ATOM 2339 C C . ILE A 1 307 ? -23.043 11.669 -44.927 1.00 89.06 307 ILE A C 1
ATOM 2341 O O . ILE A 1 307 ? -24.098 12.300 -44.904 1.00 89.06 307 ILE A O 1
ATOM 2345 N N . ILE A 1 308 ? -22.618 11.033 -46.024 1.00 91.06 308 ILE A N 1
ATOM 2346 C CA . ILE A 1 308 ? -23.311 11.131 -47.317 1.00 91.06 308 ILE A CA 1
ATOM 2347 C C . ILE A 1 308 ? -24.762 10.643 -47.198 1.00 91.06 308 ILE A C 1
ATOM 2349 O O . ILE A 1 308 ? -25.681 11.303 -47.680 1.00 91.06 308 ILE A O 1
ATOM 2353 N N . LEU A 1 309 ? -25.003 9.510 -46.533 1.00 86.62 309 LEU A N 1
ATOM 2354 C CA . LEU A 1 309 ? -26.355 8.978 -46.335 1.00 86.62 309 LEU A CA 1
ATOM 2355 C C . LEU A 1 309 ? -27.225 9.899 -45.467 1.00 86.62 309 LEU A C 1
ATOM 2357 O O . LEU A 1 309 ? -28.423 10.036 -45.734 1.00 86.62 309 LEU A O 1
ATOM 2361 N N . SER A 1 310 ? -26.641 10.540 -44.453 1.00 85.94 310 SER A N 1
ATOM 2362 C CA . SER A 1 310 ? -27.328 11.536 -43.626 1.00 85.94 310 SER A CA 1
ATOM 2363 C C . SER A 1 310 ? -27.761 12.746 -44.457 1.00 85.94 310 SER A C 1
ATOM 2365 O O . SER A 1 310 ? -28.931 13.140 -44.416 1.00 85.94 310 SER A O 1
ATOM 2367 N N . ASP A 1 311 ? -26.860 13.278 -45.279 1.00 85.56 311 ASP A N 1
ATOM 2368 C CA . ASP A 1 311 ? -27.132 14.441 -46.124 1.00 85.56 311 ASP A CA 1
ATOM 2369 C C . ASP A 1 311 ? -28.166 14.126 -47.211 1.00 85.56 311 ASP A C 1
ATOM 2371 O O . ASP A 1 311 ? -29.114 14.887 -47.421 1.00 85.56 311 ASP A O 1
ATOM 2375 N N . VAL A 1 312 ? -28.070 12.951 -47.846 1.00 88.00 312 VAL A N 1
ATOM 2376 C CA . VAL A 1 312 ? -29.067 12.474 -48.819 1.00 88.00 312 VAL A CA 1
ATOM 2377 C C . VAL A 1 312 ? -30.447 12.362 -48.172 1.00 88.00 312 VAL A C 1
ATOM 2379 O O . VAL A 1 312 ? -31.442 12.792 -48.762 1.00 88.00 312 VAL A O 1
ATOM 2382 N N . LYS A 1 313 ? -30.532 11.836 -46.944 1.00 81.25 313 LYS A N 1
ATOM 2383 C CA . LYS A 1 313 ? -31.794 11.734 -46.198 1.00 81.25 313 LYS A CA 1
ATOM 2384 C C . LYS A 1 313 ? -32.395 13.115 -45.916 1.00 81.25 313 LYS A C 1
ATOM 2386 O O . LYS A 1 313 ? -33.605 13.292 -46.084 1.00 81.25 313 LYS A O 1
ATOM 2391 N N . LEU A 1 314 ? -31.567 14.094 -45.551 1.00 78.62 314 LEU A N 1
ATOM 2392 C CA . LEU A 1 314 ? -31.962 15.491 -45.338 1.00 78.62 314 LEU A CA 1
ATOM 2393 C C . LEU A 1 314 ? -32.492 16.147 -46.623 1.00 78.62 314 LEU A C 1
ATOM 2395 O O . LEU A 1 314 ? -33.559 16.769 -46.611 1.00 78.62 314 LEU A O 1
ATOM 2399 N N . ILE A 1 315 ? -31.809 15.942 -47.752 1.00 82.31 315 ILE A N 1
ATOM 2400 C CA . ILE A 1 315 ? -32.234 16.447 -49.066 1.00 82.31 315 ILE A CA 1
ATOM 2401 C C . ILE A 1 315 ? -33.573 15.822 -49.477 1.00 82.31 315 ILE A C 1
ATOM 2403 O O . ILE A 1 315 ? -34.490 16.530 -49.901 1.00 82.31 315 ILE A O 1
ATOM 2407 N N . PHE A 1 316 ? -33.734 14.509 -49.303 1.00 78.25 316 PHE A N 1
ATOM 2408 C CA . PHE A 1 316 ? -34.969 13.811 -49.664 1.00 78.25 316 PHE A CA 1
ATOM 2409 C C . PHE A 1 316 ? -36.163 14.282 -48.820 1.00 78.25 316 PHE A C 1
ATOM 2411 O O . PHE A 1 316 ? -37.257 14.498 -49.348 1.00 78.25 316 PHE A O 1
ATOM 2418 N N . GLN A 1 317 ? -35.956 14.522 -47.521 1.00 77.88 317 GLN A N 1
ATOM 2419 C CA . GLN A 1 317 ? -36.975 15.110 -46.647 1.00 77.88 317 GLN A CA 1
ATOM 2420 C C . GLN A 1 317 ? -37.362 16.529 -47.087 1.00 77.88 317 GLN A C 1
ATOM 2422 O O . GLN A 1 317 ? -38.553 16.853 -47.120 1.00 77.88 317 GLN A O 1
ATOM 2427 N N . HIS A 1 318 ? -36.394 17.355 -47.496 1.00 75.62 318 HIS A N 1
ATOM 2428 C CA . HIS A 1 318 ? -36.663 18.680 -48.059 1.00 75.62 318 HIS A CA 1
ATOM 2429 C C . HIS A 1 318 ? -37.452 18.617 -49.377 1.00 75.62 318 HIS A C 1
ATOM 2431 O O . HIS A 1 318 ? -38.408 19.377 -49.558 1.00 75.62 318 HIS A O 1
ATOM 2437 N N . LEU A 1 319 ? -37.124 17.683 -50.274 1.00 75.38 319 LEU A N 1
ATOM 2438 C CA . LEU A 1 319 ? -37.839 17.490 -51.540 1.00 75.38 319 LEU A CA 1
ATOM 2439 C C . LEU A 1 319 ? -39.280 16.997 -51.330 1.00 75.38 319 LEU A C 1
ATOM 2441 O O . LEU A 1 319 ? -40.200 17.501 -51.980 1.00 75.38 319 LEU A O 1
ATOM 2445 N N . ILE A 1 320 ? -39.511 16.074 -50.388 1.00 74.69 320 ILE A N 1
ATOM 2446 C CA . ILE A 1 320 ? -40.864 15.617 -50.018 1.00 74.69 320 ILE A CA 1
ATOM 2447 C C . ILE A 1 320 ? -41.673 16.766 -49.399 1.00 74.69 320 ILE A C 1
ATOM 2449 O O . ILE A 1 320 ? -42.842 16.957 -49.749 1.00 74.69 320 ILE A O 1
ATOM 2453 N N . ARG A 1 321 ? -41.059 17.569 -48.518 1.00 69.94 321 ARG A N 1
ATOM 2454 C CA . ARG A 1 321 ? -41.705 18.735 -47.896 1.00 69.94 321 ARG A CA 1
ATOM 2455 C C . ARG A 1 321 ? -42.090 19.795 -48.931 1.00 69.94 321 ARG A C 1
ATOM 2457 O O . ARG A 1 321 ? -43.180 20.355 -48.846 1.00 69.94 321 ARG A O 1
ATOM 2464 N N . ASN A 1 322 ? -41.250 20.014 -49.942 1.00 67.94 322 ASN A N 1
ATOM 2465 C CA . ASN A 1 322 ? -41.534 20.946 -51.034 1.00 67.94 322 ASN A CA 1
ATOM 2466 C C . ASN A 1 322 ? -42.588 20.414 -52.018 1.00 67.94 322 ASN A C 1
ATOM 2468 O O . ASN A 1 322 ? -43.408 21.195 -52.497 1.00 67.94 322 ASN A O 1
ATOM 2472 N N . ARG A 1 323 ? -42.647 19.097 -52.271 1.00 66.94 323 ARG A N 1
ATOM 2473 C CA . ARG A 1 323 ? -43.741 18.486 -53.052 1.00 66.94 323 ARG A CA 1
ATOM 2474 C C . ARG A 1 323 ? -45.095 18.580 -52.344 1.00 66.94 323 ARG A C 1
ATOM 2476 O O . ARG A 1 323 ? -46.084 18.862 -53.010 1.00 66.94 323 ARG A O 1
ATOM 2483 N N . LYS A 1 324 ? -45.145 18.412 -51.016 1.00 62.09 324 LYS A N 1
ATOM 2484 C CA . LYS A 1 324 ? -46.381 18.596 -50.226 1.00 62.09 324 LYS A CA 1
ATOM 2485 C C . LYS A 1 324 ? -46.875 20.047 -50.166 1.00 62.09 324 LYS A C 1
ATOM 2487 O O . LYS A 1 324 ? -48.048 20.244 -49.906 1.00 62.09 324 LYS A O 1
ATOM 2492 N N . LYS A 1 325 ? -46.012 21.044 -50.397 1.00 60.03 325 LYS A N 1
ATOM 2493 C CA . LYS A 1 325 ? -46.394 22.470 -50.449 1.00 60.03 325 LYS A CA 1
ATOM 2494 C C . LYS A 1 325 ? -46.907 22.941 -51.820 1.00 60.03 325 LYS A C 1
ATOM 2496 O O . LYS A 1 325 ? -47.391 24.061 -51.908 1.00 60.03 325 LYS A O 1
ATOM 2501 N N . ARG A 1 326 ? -46.741 22.143 -52.885 1.00 56.47 326 ARG A N 1
ATOM 2502 C CA . ARG A 1 326 ? -47.147 22.481 -54.268 1.00 56.47 326 ARG A CA 1
ATOM 2503 C C . ARG A 1 326 ? -48.414 21.748 -54.749 1.00 56.47 326 ARG A C 1
ATOM 2505 O O . ARG A 1 326 ? -48.789 21.922 -55.903 1.00 56.47 326 ARG A O 1
ATOM 2512 N N . ARG A 1 327 ? -49.033 20.922 -53.903 1.00 49.91 327 ARG A N 1
ATOM 2513 C CA . ARG A 1 327 ? -50.394 20.386 -54.073 1.00 49.91 327 ARG A CA 1
ATOM 2514 C C . ARG A 1 327 ? -51.306 21.087 -53.084 1.00 49.91 327 ARG A C 1
ATOM 2516 O O . ARG A 1 327 ? -52.484 21.261 -53.443 1.00 49.91 327 ARG A O 1
#

Nearest PDB structures (foldseek):
  6v06-assembly1_A  TM=4.081E-01  e=4.746E-12  Homo sapiens
  6v08-assembly1_A  TM=4.076E-01  e=4.278E-12  Homo sapiens
  8cmt-assembly1_D  TM=2.860E-01  e=9.713E-14  Homo sapiens
  4lot-assembly1_A  TM=5.624E-01  e=4.406E-06  Homo sapiens
  8cmu-assembly1_D  TM=4.216E-01  e=3.065E-06  Homo sapiens

Organism: NCBI:txid53620

Sequence (327 aa):
MISHNINFVSVMCEIPEVYPNMVIYGNGRYYVNSVVTVSCTGHGYRFLDGGTHRTLICLPQGRWHTIIRGGCHETKSVNKCTTIAEEEQDQQGYGKCVPLPWFQNATIGSVSRDFLSDAGSRVDIVCNKGYRFSDGSKTKVIRCLSGGRWTGLDDCIIEVCPVLNISEYTSISTSKAVYGIVLTVTCRPGYRLKNGAASMEIRCLGEDGWTENNTDCLPVHCLPLTLIKDLDVSTQNSSVYSAVNVSCDGWDHVITVTCLATGDWYPTPPICNDSSHLSSMDPTEADGSNIFGIISLGLMTVFVVAIILSDVKLIFQHLIRNRKKRR

Secondary structure (DSSP, 8-state):
-----------EEPPPP--TTEEEE--S-EETT-EEEEEE-STTEE-TTS-SEEEEEB-TTSSBSS---S--EE------------------S--BPPPPPP-TTEEEEEESSSSTTBTT-EEEEEEPTTEEETTS-SEEEEEB-TTS-BPP---EEEPBPPPP---TTEEES----BTT-EEEEEEPTTEEETTS-SEEEEEB-GGG-BS-S--PEEEPBPPPGGGSTTEEES----BTT-EEEEEETT----EEEEE-TTS-EESPPP-TT-TT--S-------TTHHHHHHHHHHHHHHHHHHHHHHHHHHHHHHHHHHHHT--

Radius of gyration: 39.92 Å; Cα contacts (8 Å, |Δi|>4): 543; chains: 1; bounding box: 92×39×118 Å

Mean predicted aligned error: 19.47 Å

Foldseek 3Di:
DDDDPPPPPFQWADDADADPQKDKDDDDTGGAQRKIKIAGHDDQWAQPVRHGMDIWGQHPNNYTPDHRDDHTDGDDDPDDDDDDDDDDDDDDPLFFADPDDDAPQWDWDDWDDPRCGGAFTKIKIAGHQQWAFPVRHRIDIWGQHSNRYIDDDGHTHGFFADQADADPQWDKPDRGGTAFDKIKIAGHQQWAFPVRHRIDIWGHRGPVHIPDNRSDTHGQFADQPVVQPQKDWPDRDRTAQDWIWIDGHPDPDIDIWGQHSVRATPPHDDRNPDPPPPPDPDPDDDVCPVVVVVVVVVVVVVVVVVVVVVVVVVVVVVVVVVVVVVD